Protein AF-A0A418NKE3-F1 (afdb_monomer_lite)

Organism: NCBI:txid2306995

Radius of gyration: 22.13 Å; chains: 1; bounding box: 55×63×78 Å

InterPro domains:
  IPR002060 Squalene/phytoene synthase [PF00494] (80-226)
  IPR008949 Isoprenoid synthase domain superfamily [SSF48576] (80-225)

Foldseek 3Di:
DDDDDDDDDDDDDVVVVVVVPVPDDPDDDDDDDDDDDDDDDDDDDDDDDDDPPPPVVLLVVLLVLQVPDDLVLQDPLLVLLLVLADSLLSLVSSLLRVLLSVLVVLQVPCPDLVVSVVVLVLVLVQLPDQLVPHDPDDSSSVSCNSQQPPLSVLVNLCSVLSNLSRDDPPRDLVSLQSNLQSQLSSQLSSCVSLVNNVCSVVSSLLRSLLSLLQQLQPDPDLVSNQSSLVVNVPDDPPNPQDPSNCLSSLLSSQLSVVCSVVSSHPSDDDDVSSVSSVCCSVPVD

pLDDT: mean 78.9, std 26.22, range [23.92, 98.75]

Secondary structure (DSSP, 8-state):
-------PPP--SHHHHHHHHTTS--------------------------TTTHHHHHHHHHHHHHHHS--TTS-HHHHHHHTT--HHHHHHHHHHHHHHHHHHHHHHT-SSHHHHHHHHHHHHHHHHS-GGGSPSS-HHHHHHHHH-TT-HHHHHHHHHHHHTT-SSSSPPHHHHHHHHHHHHHHHHHHHHHTT-GGGHHHHHHHHHHHHHHHHHTT-S-HHHHHHHHHHHHTS----PPPPGGGHHHHHHHHHHHHHHHTTS--S--SHHHHHHHHHHHHH--

Sequence (285 aa):
MPRKSAGCFPPDRARALQAMWRCRYPSWNVRSCSPCAYQDGIKKLQIGDASRIDVAWSARSVLSAADSMDLGFLPLPQRLALNYAPERIRAQTAALFALDARLGELVAKANEPLLAQLRLAWWRDELSKPQEERARGDPILDTLGETWPGEEHALIRLIDGWEQLVGAAPLPGSALESFADGRAGAFAALARLAGEPSAEEIARDAGRVWALADLAARVSDDQERQTACRLAEGQEHRFPRLPRALRPLAVLRGLAHRALLLGGAPLVTGRRDILAALRLGMIGR

Structure (mmCIF, N/CA/C/O backbone):
data_AF-A0A418NKE3-F1
#
_entry.id   AF-A0A4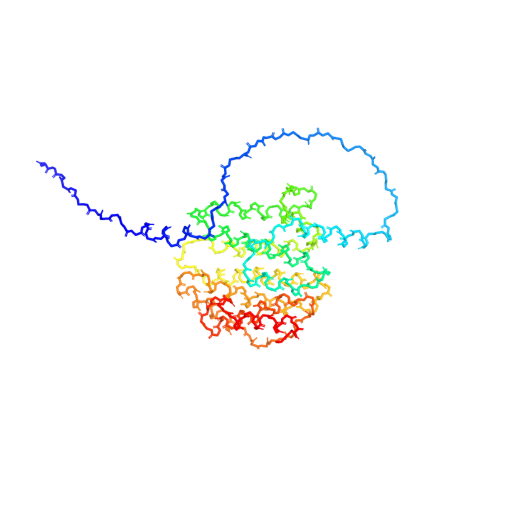18NKE3-F1
#
loop_
_atom_site.group_PDB
_atom_site.id
_atom_site.type_symbol
_atom_site.label_atom_id
_atom_site.label_alt_id
_atom_site.label_comp_id
_atom_site.label_asym_id
_atom_site.label_entity_id
_atom_site.label_seq_id
_atom_site.pdbx_PDB_ins_code
_atom_site.Cartn_x
_atom_site.Cartn_y
_atom_site.Cartn_z
_atom_site.occupancy
_atom_site.B_iso_or_equiv
_atom_site.auth_seq_id
_atom_site.auth_comp_id
_atom_site.auth_asym_id
_atom_site.auth_atom_id
_atom_site.pdbx_PDB_model_num
ATOM 1 N N . MET A 1 1 ? -13.135 41.631 47.595 1.00 45.16 1 MET A N 1
ATOM 2 C CA . MET A 1 1 ? -11.847 40.891 47.549 1.00 45.16 1 MET A CA 1
ATOM 3 C C . MET A 1 1 ? -11.668 40.241 48.914 1.00 45.16 1 MET A C 1
ATOM 5 O O . MET A 1 1 ? -11.833 40.993 49.867 1.00 45.16 1 MET A O 1
ATOM 9 N N . PRO A 1 2 ? -11.413 38.919 49.053 1.00 40.25 2 PRO A N 1
ATOM 10 C CA . PRO A 1 2 ? -10.242 38.259 48.453 1.00 40.25 2 PRO A CA 1
ATOM 11 C C . PRO A 1 2 ? -10.390 36.774 47.992 1.00 40.25 2 PRO A C 1
ATOM 13 O O . PRO A 1 2 ? -11.294 36.058 48.389 1.00 40.25 2 PRO A O 1
ATOM 16 N N . ARG A 1 3 ? -9.391 36.365 47.188 1.00 27.19 3 ARG A N 1
ATOM 17 C CA . ARG A 1 3 ? -8.656 35.074 47.068 1.00 27.19 3 ARG A CA 1
ATOM 18 C C . ARG A 1 3 ? -9.329 33.736 46.672 1.00 27.19 3 ARG A C 1
ATOM 20 O O . ARG A 1 3 ? -10.063 33.111 47.420 1.00 27.19 3 ARG A O 1
ATOM 27 N N . LYS A 1 4 ? -8.831 33.267 45.513 1.00 35.22 4 LYS A N 1
ATOM 28 C CA . LYS A 1 4 ? -8.609 31.903 44.988 1.00 35.22 4 LYS A CA 1
ATOM 29 C C . LYS A 1 4 ? -8.573 30.754 46.014 1.00 35.22 4 LYS A C 1
ATOM 31 O O . LYS A 1 4 ? -7.799 30.810 46.967 1.00 35.22 4 LYS A O 1
ATOM 36 N N . SER A 1 5 ? -9.206 29.638 45.650 1.00 30.20 5 SER A N 1
ATOM 37 C CA . SER A 1 5 ? -8.784 28.282 46.020 1.00 30.20 5 SER A CA 1
ATOM 38 C C . SER A 1 5 ? -8.713 27.402 44.766 1.00 30.20 5 SER A C 1
ATOM 40 O O . SER A 1 5 ? -9.575 27.440 43.891 1.00 30.20 5 SER A O 1
ATOM 42 N N . ALA A 1 6 ? -7.598 26.684 44.656 1.00 31.20 6 ALA A N 1
ATOM 43 C CA . ALA A 1 6 ? -7.261 25.775 43.576 1.00 31.20 6 ALA A CA 1
ATOM 44 C C . ALA A 1 6 ? -7.927 24.410 43.807 1.00 31.20 6 ALA A C 1
ATOM 46 O O . ALA A 1 6 ? -7.814 23.849 44.895 1.00 31.20 6 ALA A O 1
ATOM 47 N N . GLY A 1 7 ? -8.585 23.871 42.780 1.00 27.45 7 GLY A N 1
ATOM 48 C CA . GLY A 1 7 ? -9.036 22.481 42.735 1.00 27.45 7 GLY A CA 1
ATOM 49 C C . GLY A 1 7 ? -8.072 21.650 41.895 1.00 27.45 7 GLY A C 1
ATOM 50 O O . GLY A 1 7 ? -7.966 21.861 40.690 1.00 27.45 7 GLY A O 1
ATOM 51 N N . CYS A 1 8 ? -7.354 20.736 42.548 1.00 24.91 8 CYS A N 1
ATOM 52 C CA . CYS A 1 8 ? -6.526 19.708 41.921 1.00 24.91 8 CYS A CA 1
ATOM 53 C C . CYS A 1 8 ? -7.366 18.832 40.978 1.00 24.91 8 CYS A C 1
ATOM 55 O O . CYS A 1 8 ? -8.319 18.195 41.418 1.00 24.91 8 CYS A O 1
ATOM 57 N N . PHE A 1 9 ? -6.967 18.749 39.709 1.00 27.08 9 PHE A N 1
ATOM 58 C CA . PHE A 1 9 ? -7.376 17.682 38.794 1.00 27.08 9 PHE A CA 1
ATOM 59 C C . PHE A 1 9 ? -6.297 16.583 38.818 1.00 27.08 9 PHE A C 1
ATOM 61 O O . PHE A 1 9 ? -5.111 16.917 38.753 1.00 27.08 9 PHE A O 1
ATOM 68 N N . PRO A 1 10 ? -6.653 15.291 38.926 1.00 31.28 10 PRO A N 1
ATOM 69 C CA . PRO A 1 10 ? -5.670 14.214 38.964 1.00 31.28 10 PRO A CA 1
ATOM 70 C C . PRO A 1 10 ? -5.032 14.004 37.575 1.00 31.28 10 PRO A C 1
ATOM 72 O O . PRO A 1 10 ? -5.749 14.017 36.569 1.00 31.28 10 PRO A O 1
ATOM 75 N N . PRO A 1 11 ? -3.709 13.778 37.479 1.00 38.50 11 PRO A N 1
ATOM 76 C CA . PRO A 1 11 ? -3.033 13.559 36.210 1.00 38.50 11 PRO A CA 1
ATOM 77 C C . PRO A 1 11 ? -2.891 12.056 35.950 1.00 38.50 11 PRO A C 1
ATOM 79 O O . PRO A 1 11 ? -1.897 11.488 36.370 1.00 38.50 11 PRO A O 1
ATOM 82 N N . ASP A 1 12 ? -3.833 11.383 35.276 1.00 46.19 12 ASP A N 1
ATOM 83 C CA . ASP A 1 12 ? -3.579 9.979 34.882 1.00 46.19 12 ASP A CA 1
ATOM 84 C C . ASP A 1 12 ? -4.492 9.419 33.775 1.00 46.19 12 ASP A C 1
ATOM 86 O O . ASP A 1 12 ? -5.358 8.575 33.994 1.00 46.19 12 ASP A O 1
ATOM 90 N N . ARG A 1 13 ? -4.252 9.844 32.526 1.00 35.00 13 ARG A N 1
ATOM 91 C CA . ARG A 1 13 ? -4.629 9.048 31.331 1.00 35.00 13 ARG A CA 1
ATOM 92 C C . ARG A 1 13 ? -3.542 8.991 30.253 1.00 35.00 13 ARG A C 1
ATOM 94 O O . ARG A 1 13 ? -3.433 7.988 29.557 1.00 35.00 13 ARG A O 1
ATOM 101 N N . ALA A 1 14 ? -2.662 9.992 30.175 1.00 29.30 14 ALA A N 1
ATOM 102 C CA . ALA A 1 14 ? -1.553 10.007 29.213 1.00 29.30 14 ALA A CA 1
ATOM 103 C C . ALA A 1 14 ? -0.434 8.988 29.530 1.00 29.30 14 ALA A C 1
ATOM 105 O O . ALA A 1 14 ? 0.243 8.510 28.622 1.00 29.30 14 ALA A O 1
ATOM 106 N N . ARG A 1 15 ? -0.253 8.603 30.804 1.00 32.78 15 ARG A N 1
ATOM 107 C CA . ARG A 1 15 ? 0.757 7.605 31.208 1.00 32.78 15 ARG A CA 1
ATOM 108 C C . ARG A 1 15 ? 0.337 6.159 30.936 1.00 32.78 15 ARG A C 1
ATOM 110 O O . ARG A 1 15 ? 1.198 5.341 30.621 1.00 32.78 15 ARG A O 1
ATOM 117 N N . ALA A 1 16 ? -0.962 5.856 30.962 1.00 28.38 16 ALA A N 1
ATOM 118 C CA . ALA A 1 16 ? -1.471 4.520 30.643 1.00 28.38 16 ALA A CA 1
ATOM 119 C C . ALA A 1 16 ? -1.253 4.152 29.160 1.00 28.38 16 ALA A C 1
ATOM 121 O O . ALA A 1 16 ? -0.918 3.012 28.847 1.00 28.38 16 ALA A O 1
ATOM 122 N N . LEU A 1 17 ? -1.333 5.135 28.254 1.00 30.92 17 LEU A N 1
ATOM 123 C CA . LEU A 1 17 ? -1.077 4.945 26.819 1.00 30.92 17 LEU A CA 1
ATOM 124 C C . LEU A 1 17 ? 0.419 4.786 26.489 1.00 30.92 17 LEU A C 1
ATOM 126 O O . LEU A 1 17 ? 0.773 4.066 25.558 1.00 30.92 17 LEU A O 1
ATOM 130 N N . GLN A 1 18 ? 1.315 5.379 27.286 1.00 33.78 18 GLN A N 1
ATOM 131 C CA . GLN A 1 18 ? 2.767 5.219 27.115 1.00 33.78 18 GLN A CA 1
ATOM 132 C C . GLN A 1 18 ? 3.305 3.869 27.619 1.00 33.78 18 GLN A C 1
ATOM 134 O O . GLN A 1 18 ? 4.353 3.424 27.147 1.00 33.78 18 GLN A O 1
ATOM 139 N N . ALA A 1 19 ? 2.614 3.207 28.553 1.00 27.38 19 ALA A N 1
ATOM 140 C CA . ALA A 1 19 ? 3.083 1.957 29.154 1.00 27.38 19 ALA A CA 1
ATOM 141 C C . ALA A 1 19 ? 2.853 0.717 28.264 1.00 27.38 19 ALA A C 1
ATOM 143 O O . ALA A 1 19 ? 3.671 -0.198 28.295 1.00 27.38 19 ALA A O 1
ATOM 144 N N . MET A 1 20 ? 1.812 0.692 27.419 1.00 27.81 20 MET A N 1
ATOM 145 C CA . MET A 1 20 ? 1.539 -0.459 26.533 1.00 27.81 20 MET A CA 1
ATOM 146 C C . MET A 1 20 ? 2.413 -0.512 25.270 1.00 27.81 20 MET A C 1
ATOM 148 O O . MET A 1 20 ? 2.603 -1.588 24.708 1.00 27.81 20 MET A O 1
ATOM 152 N N . TRP A 1 21 ? 2.991 0.612 24.835 1.00 37.12 21 TRP A N 1
ATOM 153 C CA . TRP A 1 21 ? 3.708 0.694 23.552 1.00 37.12 21 TRP A CA 1
ATOM 154 C C . TRP A 1 21 ? 5.243 0.744 23.673 1.00 37.12 21 TRP A C 1
ATOM 156 O O . TRP A 1 21 ? 5.943 0.603 22.672 1.00 37.12 21 TRP A O 1
ATOM 166 N N . ARG A 1 22 ? 5.799 0.859 24.891 1.00 31.70 22 ARG A N 1
ATOM 167 C CA . ARG A 1 22 ? 7.258 0.888 25.146 1.00 31.70 22 ARG A CA 1
ATOM 168 C C . ARG A 1 22 ? 7.965 -0.474 25.090 1.00 31.70 22 ARG A C 1
ATOM 170 O O . ARG A 1 22 ? 9.189 -0.507 25.141 1.00 31.70 22 ARG A O 1
ATOM 177 N N . CYS A 1 23 ? 7.241 -1.584 24.945 1.00 27.72 23 CYS A N 1
ATOM 178 C CA . CYS A 1 23 ? 7.842 -2.923 24.979 1.00 27.72 23 CYS A CA 1
ATOM 179 C C . CYS A 1 23 ? 8.222 -3.523 23.616 1.00 27.72 23 CYS A C 1
ATOM 181 O O . CYS A 1 23 ? 8.637 -4.680 23.611 1.00 27.72 23 CYS A O 1
ATOM 183 N N . ARG A 1 24 ? 8.109 -2.812 22.474 1.00 35.31 24 ARG A N 1
ATOM 184 C CA . ARG A 1 24 ? 8.319 -3.476 21.170 1.00 35.31 24 ARG A CA 1
ATOM 185 C C . ARG A 1 24 ? 9.570 -3.160 20.352 1.00 35.31 24 ARG A C 1
ATOM 187 O O . ARG A 1 24 ? 9.944 -4.067 19.628 1.00 35.31 24 ARG A O 1
ATOM 194 N N . TYR A 1 25 ? 10.266 -2.024 20.473 1.00 31.23 25 TYR A N 1
ATOM 195 C CA . TYR A 1 25 ? 11.511 -1.794 19.702 1.00 31.23 25 TYR A CA 1
ATOM 196 C C . TYR A 1 25 ? 12.429 -0.729 20.345 1.00 31.23 25 TYR A C 1
ATOM 198 O O . TYR A 1 25 ? 12.141 0.462 20.223 1.00 31.23 25 TYR A O 1
ATOM 206 N N . PRO A 1 26 ? 13.529 -1.112 21.028 1.00 30.03 26 PRO A N 1
ATOM 207 C CA . PRO A 1 26 ? 14.487 -0.188 21.623 1.00 30.03 26 PRO A CA 1
ATOM 208 C C . PRO A 1 26 ? 15.791 -0.157 20.814 1.00 30.03 26 PRO A C 1
ATOM 210 O O . PRO A 1 26 ? 16.783 -0.765 21.196 1.00 30.03 26 PRO A O 1
ATOM 213 N N . SER A 1 27 ? 15.815 0.562 19.702 1.00 29.53 27 SER A N 1
ATOM 214 C CA . SER A 1 27 ? 17.062 1.078 19.128 1.00 29.53 27 SER A CA 1
ATOM 215 C C . SER A 1 27 ? 16.703 2.061 18.031 1.00 29.53 27 SER A C 1
ATOM 217 O O . SER A 1 27 ? 15.935 1.718 17.154 1.00 29.53 27 SER A O 1
ATOM 219 N N . TRP A 1 28 ? 17.163 3.300 18.166 1.00 27.33 28 TRP A N 1
ATOM 220 C CA . TRP A 1 28 ? 17.617 4.225 17.119 1.00 27.33 28 TRP A CA 1
ATOM 221 C C . TRP A 1 28 ? 17.774 5.576 17.817 1.00 27.33 28 TRP A C 1
ATOM 223 O O . TRP A 1 28 ? 16.857 6.384 17.947 1.00 27.33 28 TRP A O 1
ATOM 233 N N . ASN A 1 29 ? 18.960 5.727 18.404 1.00 25.55 29 ASN A N 1
ATOM 234 C CA . ASN A 1 29 ? 19.411 6.925 19.087 1.00 25.55 29 ASN A CA 1
ATOM 235 C C . ASN A 1 29 ? 19.836 7.934 18.013 1.00 25.55 29 ASN A C 1
ATOM 237 O O . ASN A 1 29 ? 20.780 7.691 17.264 1.00 25.55 29 ASN A O 1
ATOM 241 N N . VAL A 1 30 ? 19.108 9.043 17.910 1.00 30.98 30 VAL A N 1
ATOM 242 C CA . VAL A 1 30 ? 19.396 10.135 16.976 1.00 30.98 30 VAL A CA 1
ATOM 243 C C . VAL A 1 30 ? 20.596 10.912 17.509 1.00 30.98 30 VAL A C 1
ATOM 245 O O . VAL A 1 30 ? 20.422 11.753 18.384 1.00 30.98 30 VAL A O 1
ATOM 248 N N . ARG A 1 31 ? 21.806 10.625 17.012 1.00 28.14 31 ARG A N 1
ATOM 249 C CA . ARG A 1 31 ? 23.003 11.481 17.141 1.00 28.14 31 ARG A CA 1
ATOM 250 C C . ARG A 1 31 ? 24.091 11.051 16.146 1.00 28.14 31 ARG A C 1
ATOM 252 O O . ARG A 1 31 ? 24.989 10.307 16.514 1.00 28.14 31 ARG A O 1
ATOM 259 N N . SER A 1 32 ? 24.017 11.564 14.917 1.00 27.33 32 SER A N 1
ATOM 260 C CA . SER A 1 32 ? 25.187 11.916 14.085 1.00 27.33 32 SER A CA 1
ATOM 261 C C . SER A 1 32 ? 24.746 12.470 12.722 1.00 27.33 32 SER A C 1
ATOM 263 O O . SER A 1 32 ? 24.856 11.814 11.693 1.00 27.33 32 SER A O 1
ATOM 265 N N . CYS A 1 33 ? 24.268 13.716 12.708 1.00 23.92 33 CYS A N 1
ATOM 266 C CA . CYS A 1 33 ? 24.453 14.559 11.528 1.00 23.92 33 CYS A CA 1
ATOM 267 C C . CYS A 1 33 ? 25.898 15.067 11.545 1.00 23.92 33 CYS A C 1
ATOM 269 O O . CYS A 1 33 ? 26.290 15.704 12.522 1.00 23.92 33 CYS A O 1
ATOM 271 N N . SER A 1 34 ? 26.641 14.840 10.462 1.00 26.72 34 SER A N 1
ATOM 272 C CA . SER A 1 34 ? 27.804 15.653 10.095 1.00 26.72 34 SER A CA 1
ATOM 273 C C . SER A 1 34 ? 27.768 15.968 8.592 1.00 26.72 34 SER A C 1
ATOM 275 O O . SER A 1 34 ? 27.232 15.164 7.828 1.00 26.72 34 SER A O 1
ATOM 277 N N . PRO A 1 35 ? 28.284 17.135 8.162 1.00 29.00 35 PRO A N 1
ATOM 278 C CA . PRO A 1 35 ? 27.945 17.761 6.886 1.00 29.00 35 PRO A CA 1
ATOM 279 C C . PRO A 1 35 ? 28.983 17.510 5.779 1.00 29.00 35 PRO A C 1
ATOM 281 O O . PRO A 1 35 ? 30.178 17.478 6.041 1.00 29.00 35 PRO A O 1
ATOM 284 N N . CYS A 1 36 ? 28.476 17.435 4.545 1.00 28.39 36 CYS A N 1
ATOM 285 C CA . CYS A 1 36 ? 29.024 17.988 3.297 1.00 28.39 36 CYS A CA 1
ATOM 286 C C . CYS A 1 36 ? 30.539 17.854 3.015 1.00 28.39 36 CYS A C 1
ATOM 288 O O . CYS A 1 36 ? 31.331 18.643 3.523 1.00 28.39 36 CYS A O 1
ATOM 290 N N . ALA A 1 37 ? 30.906 16.956 2.089 1.00 25.64 37 ALA A N 1
ATOM 291 C CA . ALA A 1 37 ? 32.040 17.126 1.167 1.00 25.64 37 ALA A CA 1
ATOM 292 C C . ALA A 1 37 ? 32.049 16.012 0.100 1.00 25.64 37 ALA A C 1
ATOM 294 O O . ALA A 1 37 ? 32.590 14.940 0.354 1.00 25.64 37 ALA A O 1
ATOM 295 N N . TYR A 1 38 ? 31.481 16.251 -1.089 1.00 29.30 38 TYR A N 1
ATOM 296 C CA . TYR A 1 38 ? 31.922 15.557 -2.311 1.00 29.30 38 TYR A CA 1
ATOM 297 C C . TYR A 1 38 ? 31.455 16.297 -3.576 1.00 29.30 38 TYR A C 1
ATOM 299 O O . TYR A 1 38 ? 30.443 15.968 -4.188 1.00 29.30 38 TYR A O 1
ATOM 307 N N . GLN A 1 39 ? 32.197 17.334 -3.956 1.00 28.92 39 GLN A N 1
ATOM 308 C CA . GLN A 1 39 ? 32.316 17.744 -5.351 1.00 28.92 39 GLN A CA 1
ATOM 309 C C . GLN A 1 39 ? 33.715 17.329 -5.790 1.00 28.92 39 GLN A C 1
ATOM 311 O O . GLN A 1 39 ? 34.676 17.840 -5.231 1.00 28.92 39 GLN A O 1
ATOM 316 N N . ASP A 1 40 ? 33.817 16.390 -6.732 1.00 27.02 40 ASP A N 1
ATOM 317 C CA . ASP A 1 40 ? 34.760 16.499 -7.848 1.00 27.02 40 ASP A CA 1
ATOM 318 C C . ASP A 1 40 ? 34.616 15.334 -8.840 1.00 27.02 40 ASP A C 1
ATOM 320 O O . ASP A 1 40 ? 34.726 14.163 -8.491 1.00 27.02 40 ASP A O 1
ATOM 324 N N . GLY A 1 41 ? 34.445 15.700 -10.113 1.00 26.59 41 GLY A N 1
ATOM 325 C CA . GLY A 1 41 ? 35.017 14.959 -11.236 1.00 26.59 41 GLY A CA 1
ATOM 326 C C . GLY A 1 41 ? 34.173 13.873 -11.904 1.00 26.59 41 GLY A C 1
ATOM 327 O O . GLY A 1 41 ? 34.416 12.695 -11.685 1.00 26.59 41 GLY A O 1
ATOM 328 N N . ILE A 1 42 ? 33.347 14.242 -12.892 1.00 29.36 42 ILE A N 1
ATOM 329 C CA . ILE A 1 42 ? 33.121 13.374 -14.064 1.00 29.36 42 ILE A CA 1
ATOM 330 C C . ILE A 1 42 ? 33.238 14.211 -15.345 1.00 29.36 42 ILE A C 1
ATOM 332 O O . ILE A 1 42 ? 32.324 14.926 -15.748 1.00 29.36 42 ILE A O 1
ATOM 336 N N . LYS A 1 43 ? 34.401 14.110 -16.001 1.00 28.84 43 LYS A N 1
ATOM 337 C CA . LYS A 1 43 ? 34.600 14.469 -17.410 1.00 28.84 43 LYS A CA 1
ATOM 338 C C . LYS A 1 43 ? 34.597 13.186 -18.243 1.00 28.84 43 LYS A C 1
ATOM 340 O O . LYS A 1 43 ? 35.407 12.306 -17.989 1.00 28.84 43 LYS A O 1
ATOM 345 N N . LYS A 1 44 ? 33.765 13.201 -19.290 1.00 30.78 44 LYS A N 1
ATOM 346 C CA . LYS A 1 44 ? 33.862 12.466 -20.567 1.00 30.78 44 LYS A CA 1
ATOM 347 C C . LYS A 1 44 ? 34.019 10.940 -20.505 1.00 30.78 44 LYS A C 1
ATOM 349 O O . LYS A 1 44 ? 35.127 10.452 -20.335 1.00 30.7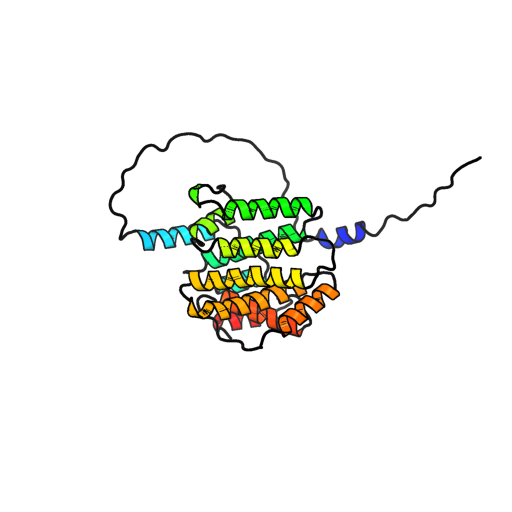8 44 LYS A O 1
ATOM 354 N N . LEU A 1 45 ? 32.985 10.216 -20.937 1.00 28.41 45 LEU A N 1
ATOM 355 C CA . LEU A 1 45 ? 33.189 9.060 -21.815 1.00 28.41 45 LEU A CA 1
ATOM 356 C C . LEU A 1 45 ? 32.087 8.993 -22.880 1.00 28.41 45 LEU A C 1
ATOM 358 O O . LEU A 1 45 ? 30.913 9.220 -22.603 1.00 28.41 45 LEU A O 1
ATOM 362 N N . GLN A 1 46 ? 32.534 8.791 -24.118 1.00 28.97 46 GLN A N 1
ATOM 363 C CA . GLN A 1 46 ? 31.758 8.834 -25.352 1.00 28.97 46 GLN A CA 1
ATOM 364 C C . GLN A 1 46 ? 30.895 7.582 -25.540 1.00 28.97 46 GLN A C 1
ATOM 366 O O . GLN A 1 46 ? 31.253 6.483 -25.129 1.00 28.97 46 GLN A O 1
ATOM 371 N N . ILE A 1 47 ? 29.773 7.808 -26.219 1.00 34.28 47 ILE A N 1
ATOM 372 C CA . ILE A 1 47 ? 28.722 6.867 -26.607 1.00 34.28 47 ILE A CA 1
ATOM 373 C C . ILE A 1 47 ? 29.247 5.877 -27.657 1.00 34.28 47 ILE A C 1
ATOM 375 O O . ILE A 1 47 ? 29.786 6.294 -28.683 1.00 34.28 47 ILE A O 1
ATOM 379 N N . GLY A 1 48 ? 29.031 4.582 -27.418 1.00 26.66 48 GLY A N 1
ATOM 380 C CA . GLY A 1 48 ? 29.269 3.501 -28.374 1.00 26.66 48 GLY A CA 1
ATOM 381 C C . GLY A 1 48 ? 28.397 2.277 -28.071 1.00 26.66 48 GLY A C 1
ATOM 382 O O . GLY A 1 48 ? 28.692 1.532 -27.148 1.00 26.66 48 GLY A O 1
ATOM 383 N N . ASP A 1 49 ? 27.339 2.119 -28.872 1.00 32.38 49 ASP A N 1
ATOM 384 C CA . ASP A 1 49 ? 26.577 0.895 -29.192 1.00 32.38 49 ASP A CA 1
ATOM 385 C C . ASP A 1 49 ? 25.917 0.088 -28.037 1.00 32.38 49 ASP A C 1
ATOM 387 O O . ASP A 1 49 ? 26.436 -0.918 -27.555 1.00 32.38 49 ASP A O 1
ATOM 391 N N . ALA A 1 50 ? 24.718 0.521 -27.613 1.00 31.17 50 ALA A N 1
ATOM 392 C CA . ALA A 1 50 ? 23.995 0.037 -26.421 1.00 31.17 50 ALA A CA 1
ATOM 393 C C . ALA A 1 50 ? 22.896 -1.027 -26.668 1.00 31.17 50 ALA A C 1
ATOM 395 O O . ALA A 1 50 ? 22.269 -1.506 -25.732 1.00 31.17 50 ALA A O 1
ATOM 396 N N . SER A 1 51 ? 22.626 -1.459 -27.902 1.00 34.34 51 SER A N 1
ATOM 397 C CA . SER A 1 51 ? 21.337 -2.128 -28.187 1.00 34.34 51 SER A CA 1
ATOM 398 C C . SER A 1 51 ? 21.213 -3.614 -27.795 1.00 34.34 51 SER A C 1
ATOM 400 O O . SER A 1 51 ? 20.139 -4.196 -27.954 1.00 34.34 51 SER A O 1
ATOM 402 N N . ARG A 1 52 ? 22.268 -4.267 -27.279 1.00 29.73 52 ARG A N 1
ATOM 403 C CA . ARG A 1 52 ? 22.245 -5.725 -27.010 1.00 29.73 52 ARG A CA 1
ATOM 404 C C . ARG A 1 52 ? 22.758 -6.170 -25.635 1.00 29.73 52 ARG A C 1
ATOM 406 O O . ARG A 1 52 ? 22.703 -7.362 -25.339 1.00 29.73 52 ARG A O 1
ATOM 413 N N . ILE A 1 53 ? 23.208 -5.233 -24.793 1.00 29.61 53 ILE A N 1
ATOM 414 C CA . ILE A 1 53 ? 23.735 -5.487 -23.433 1.00 29.61 53 ILE A CA 1
ATOM 415 C C . ILE A 1 53 ? 22.731 -5.050 -22.335 1.00 29.61 53 ILE A C 1
ATOM 417 O O . ILE A 1 53 ? 22.811 -5.524 -21.201 1.00 29.61 53 ILE A O 1
ATOM 421 N N . ASP A 1 54 ? 21.713 -4.251 -22.678 1.00 33.09 54 ASP A N 1
ATOM 422 C CA . ASP A 1 54 ? 20.835 -3.564 -21.714 1.00 33.09 54 ASP A CA 1
ATOM 423 C C . ASP A 1 54 ? 19.914 -4.464 -20.871 1.00 33.09 54 ASP A C 1
ATOM 425 O O . ASP A 1 54 ? 19.727 -4.219 -19.678 1.00 33.09 54 ASP A O 1
ATOM 429 N N . VAL A 1 55 ? 19.351 -5.544 -21.425 1.00 34.91 55 VAL A N 1
ATOM 430 C CA . VAL A 1 55 ? 18.288 -6.293 -20.716 1.00 34.91 55 VAL A CA 1
ATOM 431 C C . VAL A 1 55 ? 18.835 -7.118 -19.541 1.00 34.91 55 VAL A C 1
ATOM 433 O O . VAL A 1 55 ? 18.185 -7.260 -18.505 1.00 34.91 55 VAL A O 1
ATOM 436 N N . ALA A 1 56 ? 20.052 -7.652 -19.676 1.00 29.45 56 ALA A N 1
ATOM 437 C CA . ALA A 1 56 ? 20.688 -8.466 -18.639 1.00 29.45 56 ALA A CA 1
ATOM 438 C C . ALA A 1 56 ? 21.389 -7.617 -17.560 1.00 29.45 56 ALA A C 1
ATOM 440 O O . ALA A 1 56 ? 21.500 -8.063 -16.415 1.00 29.45 56 ALA A O 1
ATOM 441 N N . TRP A 1 57 ? 21.842 -6.403 -17.906 1.00 26.83 57 TRP A N 1
ATOM 442 C CA . TRP A 1 57 ? 22.423 -5.457 -16.948 1.00 26.83 57 TRP A CA 1
ATOM 443 C C . TRP A 1 57 ? 21.332 -4.812 -16.077 1.00 26.83 57 TRP A C 1
ATOM 445 O O . TRP A 1 57 ? 21.479 -4.792 -14.856 1.00 26.83 57 TRP A O 1
ATOM 455 N N . SER A 1 58 ? 20.187 -4.446 -16.677 1.00 46.69 58 SER A N 1
ATOM 456 C CA . SER A 1 58 ? 18.997 -3.923 -15.980 1.00 46.69 58 SER A CA 1
ATOM 457 C C . SER A 1 58 ? 18.437 -4.892 -14.930 1.00 46.69 58 SER A C 1
ATOM 459 O O . SER A 1 58 ? 18.174 -4.502 -13.796 1.00 46.69 58 SER A O 1
ATOM 461 N N . ALA A 1 59 ? 18.302 -6.184 -15.248 1.00 44.06 59 ALA A N 1
ATOM 462 C CA . ALA A 1 59 ? 17.766 -7.150 -14.285 1.00 44.06 59 ALA A CA 1
ATOM 463 C C . ALA A 1 59 ? 18.691 -7.350 -13.067 1.00 44.06 59 ALA A C 1
ATOM 465 O O . ALA A 1 59 ? 18.216 -7.497 -11.942 1.00 44.06 59 ALA A O 1
ATOM 466 N N . ARG A 1 60 ? 20.018 -7.329 -13.273 1.00 41.50 60 ARG A N 1
ATOM 467 C CA . ARG A 1 60 ? 21.004 -7.498 -12.194 1.00 41.50 60 ARG A CA 1
ATOM 468 C C . ARG A 1 60 ? 21.130 -6.241 -11.325 1.00 41.50 60 ARG A C 1
ATOM 470 O O . ARG A 1 60 ? 21.284 -6.385 -10.115 1.00 41.50 60 ARG A O 1
ATOM 477 N N . SER A 1 61 ? 21.024 -5.041 -11.904 1.00 52.28 61 SER A N 1
ATOM 478 C CA . SER A 1 61 ? 21.001 -3.786 -11.139 1.00 52.28 61 SER A CA 1
ATOM 479 C C . SER A 1 61 ? 19.725 -3.659 -10.303 1.00 52.28 61 SER A C 1
ATOM 481 O O . SER A 1 61 ? 19.810 -3.373 -9.116 1.00 52.28 61 SER A O 1
ATOM 483 N N . VAL A 1 62 ? 18.564 -4.009 -10.866 1.00 52.84 62 VAL A N 1
ATOM 484 C CA . VAL A 1 62 ? 17.264 -3.972 -10.172 1.00 52.84 62 VAL A CA 1
ATOM 485 C C . VAL A 1 62 ? 17.196 -4.958 -8.996 1.00 52.84 62 VAL A C 1
ATOM 487 O O . VAL A 1 62 ? 16.656 -4.633 -7.937 1.00 52.84 62 VAL A O 1
ATOM 490 N N . LEU A 1 63 ? 17.765 -6.160 -9.144 1.00 51.31 63 LEU A N 1
ATOM 491 C CA . LEU A 1 63 ? 17.882 -7.116 -8.036 1.00 51.31 63 LEU A CA 1
ATOM 492 C C . LEU A 1 63 ? 18.860 -6.618 -6.958 1.00 51.31 63 LEU A C 1
ATOM 494 O O . LEU A 1 63 ? 18.568 -6.753 -5.773 1.00 51.31 63 LEU A O 1
ATOM 498 N N . SER A 1 64 ? 19.959 -5.966 -7.354 1.00 52.03 64 SER A N 1
ATOM 499 C CA . SER A 1 64 ? 20.904 -5.328 -6.425 1.00 52.03 64 SER A CA 1
ATOM 500 C C . SER A 1 64 ? 20.292 -4.141 -5.667 1.00 52.03 64 SER A C 1
ATOM 502 O O . SER A 1 64 ? 20.626 -3.933 -4.503 1.00 52.03 64 SER A O 1
ATOM 504 N N . ALA A 1 65 ? 19.402 -3.368 -6.296 1.00 54.41 65 ALA A N 1
ATOM 505 C CA . ALA A 1 65 ? 18.684 -2.268 -5.655 1.00 54.41 65 ALA A CA 1
ATOM 506 C C . ALA A 1 65 ? 17.669 -2.787 -4.626 1.00 54.41 65 ALA A C 1
ATOM 508 O O . ALA A 1 65 ? 17.625 -2.302 -3.496 1.00 54.41 65 ALA A O 1
ATOM 509 N N . ALA A 1 66 ? 16.928 -3.850 -4.953 1.00 56.41 66 ALA A N 1
ATOM 510 C CA . ALA A 1 66 ? 16.044 -4.504 -3.990 1.00 56.41 66 ALA A CA 1
ATOM 511 C C . ALA A 1 66 ? 16.793 -5.069 -2.766 1.00 56.41 66 ALA A C 1
ATOM 513 O O . ALA A 1 66 ? 16.267 -4.986 -1.657 1.00 56.41 66 ALA A O 1
ATOM 514 N N . ASP A 1 67 ? 18.012 -5.588 -2.950 1.00 60.59 67 ASP A N 1
ATOM 515 C CA . ASP A 1 67 ? 18.872 -6.075 -1.858 1.00 60.59 67 ASP A CA 1
ATOM 516 C C . ASP A 1 67 ? 19.417 -4.946 -0.962 1.00 60.59 67 ASP A C 1
ATOM 518 O O . ASP A 1 67 ? 19.789 -5.190 0.186 1.00 60.59 67 ASP A O 1
ATOM 522 N N . SER A 1 68 ? 19.439 -3.702 -1.452 1.00 68.56 68 SER A N 1
ATOM 523 C CA . SER A 1 68 ? 19.877 -2.526 -0.684 1.00 68.56 68 SER A CA 1
ATOM 524 C C . SER A 1 68 ? 18.798 -1.943 0.240 1.00 68.56 68 SER A C 1
ATOM 526 O O . SER A 1 68 ? 19.118 -1.221 1.187 1.00 68.56 68 SER A O 1
ATOM 528 N N . MET A 1 69 ? 17.520 -2.265 0.005 1.00 84.75 69 MET A N 1
ATOM 529 C CA . MET A 1 69 ? 16.425 -1.871 0.890 1.00 84.75 69 MET A CA 1
ATOM 530 C C . MET A 1 69 ? 16.343 -2.814 2.097 1.00 84.75 69 MET A C 1
ATOM 532 O O . MET A 1 69 ? 16.114 -4.013 1.950 1.00 84.75 69 MET A O 1
ATOM 536 N N . ASP A 1 70 ? 16.423 -2.273 3.315 1.00 85.88 70 ASP A N 1
ATOM 537 C CA . ASP A 1 70 ? 16.039 -3.034 4.509 1.00 85.88 70 ASP A CA 1
ATOM 538 C C . ASP A 1 70 ? 14.519 -3.245 4.511 1.00 85.88 70 ASP A C 1
ATOM 540 O O . ASP A 1 70 ? 13.761 -2.323 4.780 1.00 85.88 70 ASP A O 1
ATOM 544 N N . LEU A 1 71 ? 14.054 -4.461 4.221 1.00 90.31 71 LEU A N 1
ATOM 545 C CA . LEU A 1 71 ? 12.626 -4.810 4.215 1.00 90.31 71 LEU A CA 1
ATOM 546 C C . LEU A 1 71 ? 12.136 -5.376 5.561 1.00 90.31 71 LEU A C 1
ATOM 548 O O . LEU A 1 71 ? 10.999 -5.852 5.666 1.00 90.31 71 LEU A O 1
ATOM 552 N N . GLY A 1 72 ? 12.968 -5.335 6.608 1.00 90.44 72 GLY A N 1
ATOM 553 C CA . GLY A 1 72 ? 12.632 -5.822 7.947 1.00 90.44 72 GLY A CA 1
ATOM 554 C C . GLY A 1 72 ? 11.483 -5.055 8.607 1.00 90.44 72 GLY A C 1
ATOM 555 O O . GLY A 1 72 ? 10.722 -5.639 9.384 1.00 90.44 72 GLY A O 1
ATOM 556 N N . PHE A 1 73 ? 11.304 -3.778 8.248 1.00 92.38 73 PHE A N 1
ATOM 557 C CA . PHE A 1 73 ? 10.231 -2.924 8.768 1.00 92.38 73 PHE A CA 1
ATOM 558 C C . PHE A 1 73 ? 8.849 -3.229 8.171 1.00 92.38 73 PHE A C 1
ATOM 560 O O . PHE A 1 73 ? 7.837 -2.770 8.703 1.00 92.38 73 PHE A O 1
ATOM 567 N N . LEU A 1 74 ? 8.775 -4.020 7.093 1.00 95.88 74 LEU A N 1
ATOM 568 C CA . LEU A 1 74 ? 7.500 -4.338 6.460 1.00 95.88 74 LEU A CA 1
ATOM 569 C C . LEU A 1 74 ? 6.562 -5.083 7.433 1.00 95.88 74 LEU A C 1
ATOM 571 O O . LEU A 1 74 ? 6.975 -6.055 8.093 1.00 95.88 74 LEU A O 1
ATOM 575 N N . PRO A 1 75 ? 5.270 -4.708 7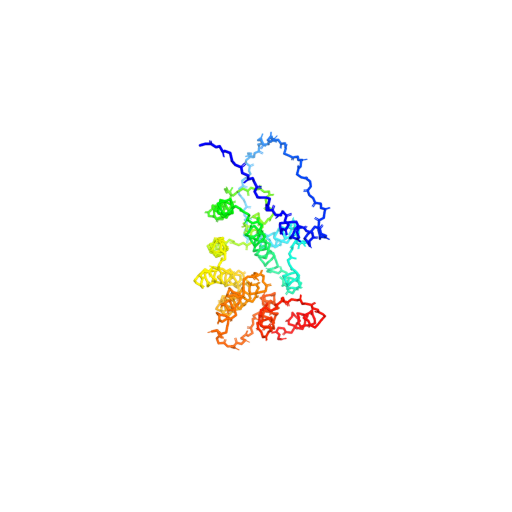.478 1.00 94.25 75 PRO A N 1
ATOM 576 C CA . PRO A 1 75 ? 4.262 -5.464 8.205 1.00 94.25 75 PRO A CA 1
ATOM 577 C C . PRO A 1 75 ? 4.196 -6.925 7.749 1.00 94.25 75 PRO A C 1
ATOM 579 O O . PRO A 1 75 ? 4.430 -7.267 6.586 1.00 94.25 75 PRO A O 1
ATOM 582 N N . LEU A 1 76 ? 3.845 -7.815 8.682 1.00 94.38 76 LEU A N 1
ATOM 583 C CA . LEU A 1 76 ? 3.850 -9.261 8.447 1.00 94.38 76 LEU A CA 1
ATOM 584 C C . LEU A 1 76 ? 3.059 -9.701 7.193 1.00 94.38 76 LEU A C 1
ATOM 586 O O . LEU A 1 76 ? 3.605 -10.517 6.449 1.00 94.38 76 LEU A O 1
ATOM 590 N N . PRO A 1 77 ? 1.843 -9.184 6.900 1.00 95.75 77 PRO A N 1
ATOM 591 C CA . PRO A 1 77 ? 1.118 -9.557 5.683 1.00 95.75 77 PRO A CA 1
ATOM 592 C C . PRO A 1 77 ? 1.914 -9.273 4.399 1.00 95.75 77 PRO A C 1
ATOM 594 O O . PRO A 1 77 ? 1.982 -10.133 3.523 1.00 95.75 77 PRO A O 1
ATOM 597 N N . GLN A 1 78 ? 2.572 -8.112 4.312 1.00 97.00 78 GLN A N 1
ATOM 598 C CA . GLN A 1 78 ? 3.386 -7.717 3.156 1.00 97.00 78 GLN A CA 1
ATOM 599 C C . GLN A 1 78 ? 4.645 -8.578 3.028 1.00 97.00 78 GLN A C 1
ATOM 601 O O . GLN A 1 78 ? 4.958 -9.023 1.927 1.00 97.00 78 GLN A O 1
ATOM 606 N N . ARG A 1 79 ? 5.322 -8.910 4.138 1.00 95.50 79 ARG A N 1
ATOM 607 C CA . ARG A 1 79 ? 6.476 -9.830 4.103 1.00 95.50 79 ARG A CA 1
ATOM 608 C C . ARG A 1 79 ? 6.096 -11.221 3.603 1.00 95.50 79 ARG A C 1
ATOM 610 O O . ARG A 1 79 ? 6.795 -11.788 2.770 1.00 95.50 79 ARG A O 1
ATOM 617 N N . LEU A 1 80 ? 4.980 -11.766 4.097 1.00 94.38 80 LEU A N 1
ATOM 618 C CA . LEU A 1 80 ? 4.470 -13.063 3.645 1.00 94.38 80 LEU A CA 1
ATOM 619 C C . LEU A 1 80 ? 4.120 -13.028 2.156 1.00 94.38 80 LEU A C 1
ATOM 621 O O . LEU A 1 80 ? 4.497 -13.937 1.422 1.00 94.38 80 LEU A O 1
ATOM 625 N N . ALA A 1 81 ? 3.439 -11.975 1.708 1.00 96.06 81 ALA A N 1
ATOM 626 C CA . ALA A 1 81 ? 3.081 -11.789 0.309 1.00 96.06 81 ALA A CA 1
ATOM 627 C C . ALA A 1 81 ? 4.314 -11.668 -0.601 1.00 96.06 81 ALA A C 1
ATOM 629 O O . ALA A 1 81 ? 4.354 -12.285 -1.666 1.00 96.06 81 ALA A O 1
ATOM 630 N N . LEU A 1 82 ? 5.342 -10.929 -0.172 1.00 95.62 82 LEU A N 1
ATOM 631 C CA . LEU A 1 82 ? 6.554 -10.699 -0.956 1.00 95.62 82 LEU A CA 1
ATOM 632 C C . LEU A 1 82 ? 7.351 -11.988 -1.211 1.00 95.62 82 LEU A C 1
ATOM 634 O O . LEU A 1 82 ? 8.011 -12.100 -2.241 1.00 95.62 82 LEU A O 1
ATOM 638 N N . ASN A 1 83 ? 7.248 -13.005 -0.349 1.00 94.69 83 ASN A N 1
ATOM 639 C CA . ASN A 1 83 ? 7.854 -14.324 -0.597 1.00 94.69 83 ASN A CA 1
ATOM 640 C C . ASN A 1 83 ? 7.293 -15.029 -1.844 1.00 94.69 83 ASN A C 1
ATOM 642 O O . ASN A 1 83 ? 7.921 -15.943 -2.368 1.00 94.69 83 ASN A O 1
ATOM 646 N N . TYR A 1 84 ? 6.128 -14.599 -2.33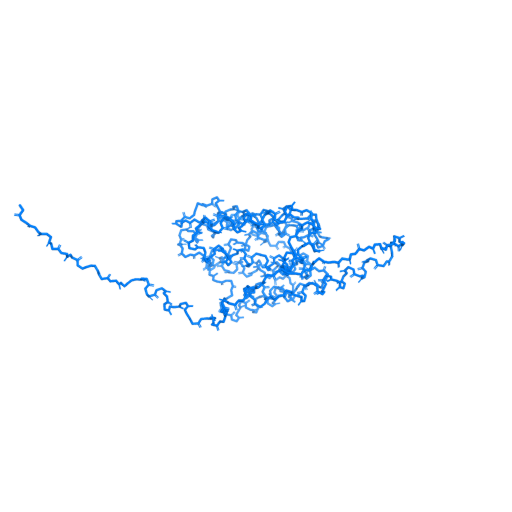1 1.00 94.31 84 TYR A N 1
ATOM 647 C CA . TYR A 1 84 ? 5.488 -15.135 -3.530 1.00 94.31 84 TYR A CA 1
ATOM 648 C C . TYR A 1 84 ? 5.661 -14.250 -4.765 1.00 94.31 84 TYR A C 1
ATOM 650 O O . TYR A 1 84 ? 5.101 -14.573 -5.816 1.00 94.31 84 TYR A O 1
ATOM 658 N N . ALA A 1 85 ? 6.413 -13.150 -4.658 1.00 94.38 85 ALA A N 1
ATOM 659 C CA . ALA A 1 85 ? 6.721 -12.281 -5.785 1.00 94.38 85 ALA A CA 1
ATOM 660 C C . ALA A 1 85 ? 7.703 -12.986 -6.736 1.00 94.38 85 ALA A C 1
ATOM 662 O O . ALA A 1 85 ? 8.795 -13.359 -6.297 1.00 94.38 85 ALA A O 1
ATOM 663 N N . PRO A 1 86 ? 7.354 -13.173 -8.023 1.00 94.31 86 PRO A N 1
ATOM 664 C CA . PRO A 1 86 ? 8.309 -13.660 -9.012 1.00 94.31 86 PRO A CA 1
ATOM 665 C C . PRO A 1 86 ? 9.500 -12.712 -9.140 1.00 94.31 86 PRO A C 1
ATOM 667 O O . PRO A 1 86 ? 9.325 -11.499 -9.071 1.00 94.31 86 PRO A O 1
ATOM 670 N N . GLU A 1 87 ? 10.687 -13.258 -9.398 1.00 92.94 87 GLU A N 1
ATOM 671 C CA . GLU A 1 87 ? 11.946 -12.503 -9.477 1.00 92.94 87 GLU A CA 1
ATOM 672 C C . GLU A 1 87 ? 11.844 -11.264 -10.383 1.00 92.94 87 GLU A C 1
ATOM 674 O O . GLU A 1 87 ? 12.174 -10.162 -9.958 1.00 92.94 87 GLU A O 1
ATOM 679 N N . ARG A 1 88 ? 11.236 -11.419 -11.568 1.00 93.06 88 ARG A N 1
ATOM 680 C CA . ARG A 1 88 ? 11.057 -10.352 -12.571 1.00 93.06 88 ARG A CA 1
ATOM 681 C C . ARG A 1 88 ? 10.270 -9.114 -12.118 1.00 93.06 88 ARG A C 1
ATOM 683 O O . ARG A 1 88 ? 10.321 -8.105 -12.804 1.00 93.06 88 ARG A O 1
ATOM 690 N N . ILE A 1 89 ? 9.463 -9.222 -11.060 1.00 95.88 89 ILE A N 1
ATOM 691 C CA . ILE A 1 89 ? 8.610 -8.129 -10.549 1.00 95.88 89 ILE A CA 1
ATOM 692 C C . ILE A 1 89 ? 8.835 -7.885 -9.049 1.00 95.88 89 ILE A C 1
ATOM 694 O O . ILE A 1 89 ? 8.115 -7.124 -8.394 1.00 95.88 89 ILE A O 1
ATOM 698 N N . ARG A 1 90 ? 9.816 -8.585 -8.466 1.00 95.94 90 ARG A N 1
ATOM 699 C CA . ARG A 1 90 ? 10.065 -8.588 -7.026 1.00 95.94 90 ARG A CA 1
ATOM 700 C C . ARG A 1 90 ? 10.488 -7.209 -6.541 1.00 95.94 90 ARG A C 1
ATOM 702 O O . ARG A 1 90 ? 9.966 -6.768 -5.523 1.00 95.94 90 ARG A O 1
ATOM 709 N N . ALA A 1 91 ? 11.376 -6.538 -7.271 1.00 95.94 91 ALA A N 1
ATOM 710 C CA . ALA A 1 91 ? 11.880 -5.220 -6.902 1.00 95.94 91 ALA A CA 1
ATOM 711 C C . ALA A 1 91 ? 10.777 -4.150 -6.953 1.00 95.94 91 ALA A C 1
ATOM 713 O O . ALA A 1 91 ? 10.586 -3.432 -5.977 1.00 95.94 91 ALA A O 1
ATOM 714 N N . GLN A 1 92 ? 9.965 -4.134 -8.016 1.00 97.56 92 GLN A N 1
ATOM 715 C CA . GLN A 1 92 ? 8.801 -3.251 -8.157 1.00 97.56 92 GLN A CA 1
ATOM 716 C C . GLN A 1 92 ? 7.819 -3.442 -6.996 1.00 97.56 92 GLN A C 1
ATOM 718 O O . GLN A 1 92 ? 7.363 -2.473 -6.387 1.00 97.56 92 GLN A O 1
ATOM 723 N N . THR A 1 93 ? 7.515 -4.705 -6.668 1.00 98.12 93 THR A N 1
ATOM 724 C CA . THR A 1 93 ? 6.605 -5.055 -5.568 1.00 98.12 93 THR A CA 1
ATOM 725 C C . THR A 1 93 ? 7.185 -4.640 -4.215 1.00 98.12 93 THR A C 1
ATOM 727 O O . THR A 1 93 ? 6.467 -4.090 -3.381 1.00 98.12 93 THR A O 1
ATOM 730 N N . ALA A 1 94 ? 8.476 -4.897 -3.987 1.00 97.50 94 ALA A N 1
ATOM 731 C CA . ALA A 1 94 ? 9.165 -4.535 -2.754 1.00 97.50 94 ALA A CA 1
ATOM 732 C C . ALA A 1 94 ? 9.190 -3.015 -2.552 1.00 97.50 94 ALA A C 1
ATOM 734 O O . ALA A 1 94 ? 8.852 -2.557 -1.465 1.00 97.50 94 ALA A O 1
ATOM 735 N N . ALA A 1 95 ? 9.510 -2.247 -3.597 1.00 97.75 95 ALA A N 1
ATOM 736 C CA . ALA A 1 95 ? 9.554 -0.790 -3.550 1.00 97.75 95 ALA A CA 1
ATOM 737 C C . ALA A 1 95 ? 8.175 -0.184 -3.238 1.00 97.75 95 ALA A C 1
ATOM 739 O O . ALA A 1 95 ? 8.066 0.682 -2.371 1.00 97.75 95 ALA A O 1
ATOM 740 N N . LEU A 1 96 ? 7.106 -0.709 -3.853 1.00 98.56 96 LEU A N 1
ATOM 741 C CA . LEU A 1 96 ? 5.735 -0.308 -3.524 1.00 98.56 96 LEU A CA 1
ATOM 742 C C . LEU A 1 96 ? 5.388 -0.594 -2.064 1.00 98.56 96 LEU A C 1
ATOM 744 O O . LEU A 1 96 ? 4.856 0.275 -1.379 1.00 98.56 96 LEU A O 1
ATOM 748 N N . PHE A 1 97 ? 5.683 -1.802 -1.573 1.00 98.50 97 PHE A N 1
ATOM 749 C CA . PHE A 1 97 ? 5.402 -2.160 -0.181 1.00 98.50 97 PHE A CA 1
ATOM 750 C C . PHE A 1 97 ? 6.215 -1.319 0.803 1.00 98.50 97 PHE A C 1
ATOM 752 O O . PHE A 1 97 ? 5.692 -0.956 1.854 1.00 98.50 97 PHE A O 1
ATOM 759 N N . ALA A 1 98 ? 7.468 -1.012 0.472 1.00 97.94 98 ALA A N 1
ATOM 760 C CA . ALA A 1 98 ? 8.353 -0.202 1.295 1.00 97.94 98 ALA A CA 1
ATOM 761 C C . ALA A 1 98 ? 7.863 1.249 1.387 1.00 97.94 98 ALA A C 1
ATOM 763 O O . ALA A 1 98 ? 7.747 1.775 2.496 1.00 97.94 98 ALA A O 1
ATOM 764 N N . LEU A 1 99 ? 7.510 1.864 0.252 1.00 98.19 99 LEU A N 1
ATOM 765 C CA . LEU A 1 99 ? 6.911 3.199 0.217 1.00 98.19 99 LEU A CA 1
ATOM 766 C C . LEU A 1 99 ? 5.619 3.227 1.033 1.00 98.19 99 LEU A C 1
ATOM 768 O O . LEU A 1 99 ? 5.491 4.011 1.966 1.00 98.19 99 LEU A O 1
ATOM 772 N N . ASP A 1 100 ? 4.691 2.327 0.727 1.00 98.19 100 ASP A N 1
ATOM 773 C CA . ASP A 1 100 ? 3.395 2.240 1.389 1.00 98.19 100 ASP A CA 1
ATOM 774 C C . ASP A 1 100 ? 3.509 2.062 2.915 1.00 98.19 100 ASP A C 1
ATOM 776 O O . ASP A 1 100 ? 2.852 2.770 3.679 1.00 98.19 100 ASP A O 1
ATOM 780 N N . ALA A 1 101 ? 4.387 1.166 3.377 1.00 97.00 101 ALA A N 1
ATOM 781 C CA . ALA A 1 101 ? 4.624 0.958 4.801 1.00 97.00 101 ALA A CA 1
ATOM 782 C C . ALA A 1 101 ? 5.246 2.195 5.470 1.00 97.00 101 ALA A C 1
ATOM 784 O O . ALA A 1 101 ? 4.860 2.537 6.590 1.00 97.00 101 ALA A O 1
ATOM 785 N N . ARG A 1 102 ? 6.161 2.897 4.788 1.00 95.62 102 ARG A N 1
ATOM 786 C CA . ARG A 1 102 ? 6.780 4.125 5.305 1.00 95.62 102 ARG A CA 1
ATOM 787 C C . ARG A 1 102 ? 5.786 5.289 5.371 1.00 95.62 102 ARG A C 1
ATOM 789 O O . ARG A 1 102 ? 5.797 6.025 6.357 1.00 95.62 102 ARG A O 1
ATOM 796 N N . LEU A 1 103 ? 4.906 5.439 4.378 1.00 96.75 103 LEU A N 1
ATOM 797 C CA . LEU A 1 103 ? 3.818 6.425 4.400 1.00 96.75 103 LEU A CA 1
ATOM 798 C C . LEU A 1 103 ? 2.838 6.129 5.541 1.00 96.75 103 LEU A C 1
ATOM 800 O O . LEU A 1 103 ? 2.505 7.025 6.315 1.00 96.75 103 LEU A O 1
ATOM 804 N N . GLY A 1 104 ? 2.452 4.862 5.715 1.00 94.38 104 GLY A N 1
ATOM 805 C CA . GLY A 1 104 ? 1.593 4.453 6.822 1.00 94.38 104 GLY A CA 1
ATOM 806 C C . GLY A 1 104 ? 2.213 4.700 8.197 1.00 94.38 104 GLY A C 1
ATOM 807 O O . GLY A 1 104 ? 1.529 5.162 9.107 1.00 94.38 104 GLY A O 1
ATOM 808 N N . GLU A 1 105 ? 3.515 4.455 8.356 1.00 92.38 105 GLU A N 1
ATOM 809 C CA . GLU A 1 105 ? 4.239 4.771 9.590 1.00 92.38 105 GLU A CA 1
ATOM 810 C C . GLU A 1 105 ? 4.292 6.282 9.861 1.00 92.38 105 GLU A C 1
ATOM 812 O O . GLU A 1 105 ? 4.103 6.712 11.002 1.00 92.38 105 GLU A O 1
ATOM 817 N N . LEU A 1 106 ? 4.527 7.086 8.822 1.00 91.75 106 LEU A N 1
ATOM 818 C CA . LEU A 1 106 ? 4.545 8.544 8.899 1.00 91.75 106 LEU A CA 1
ATOM 819 C C . LEU A 1 106 ? 3.193 9.082 9.372 1.00 91.75 106 LEU A C 1
ATOM 821 O O . LEU A 1 106 ? 3.163 9.863 10.323 1.00 91.75 106 LEU A O 1
ATOM 825 N N . VAL A 1 107 ? 2.096 8.634 8.754 1.00 92.25 107 VAL A N 1
ATOM 826 C CA . VAL A 1 107 ? 0.730 9.040 9.116 1.00 92.25 107 VAL A CA 1
ATOM 827 C C . VAL A 1 107 ? 0.381 8.567 10.530 1.00 92.25 107 VAL A C 1
ATOM 829 O O . VAL A 1 107 ? -0.093 9.357 11.340 1.00 92.25 107 VAL A O 1
ATOM 832 N N . ALA A 1 108 ? 0.688 7.316 10.885 1.00 88.25 108 ALA A N 1
ATOM 833 C CA . ALA A 1 108 ? 0.353 6.765 12.200 1.00 88.25 108 ALA A CA 1
ATOM 834 C C . ALA A 1 108 ? 1.109 7.429 13.368 1.00 88.25 108 ALA A C 1
ATOM 836 O O . ALA A 1 108 ? 0.612 7.449 14.493 1.00 88.25 108 ALA A O 1
ATOM 837 N N . LYS A 1 109 ? 2.322 7.949 13.134 1.00 85.00 109 LYS A N 1
ATOM 838 C CA . LYS A 1 109 ? 3.145 8.625 14.158 1.00 85.00 109 LYS A CA 1
ATOM 839 C C . LYS A 1 109 ? 2.960 10.144 14.187 1.00 85.00 109 LYS A C 1
ATOM 841 O O . LYS A 1 109 ? 3.607 10.819 14.994 1.00 85.00 109 LYS A O 1
ATOM 846 N N . ALA A 1 110 ? 2.131 10.694 13.305 1.00 80.62 110 ALA A N 1
ATOM 847 C CA . ALA A 1 110 ? 1.931 12.126 13.174 1.00 80.62 110 ALA A CA 1
ATOM 848 C C . ALA A 1 110 ? 1.158 12.698 14.372 1.00 80.62 110 ALA A C 1
ATOM 850 O O . ALA A 1 110 ? -0.066 12.708 14.395 1.00 80.62 110 ALA A O 1
ATOM 851 N N . ASN A 1 111 ? 1.880 13.225 15.364 1.00 77.88 111 ASN A N 1
ATOM 852 C CA . ASN A 1 111 ? 1.266 14.021 16.438 1.00 77.88 111 ASN A CA 1
ATOM 853 C C . ASN A 1 111 ? 0.991 15.471 16.002 1.00 77.88 111 ASN A C 1
ATOM 855 O O . ASN A 1 111 ? 0.193 16.167 16.620 1.00 77.88 111 ASN A O 1
ATOM 859 N N . GLU A 1 112 ? 1.657 15.922 14.938 1.00 86.12 112 GLU A N 1
ATOM 860 C CA . GLU A 1 112 ? 1.514 17.252 14.352 1.00 86.12 112 GLU A CA 1
ATOM 861 C C . GLU A 1 112 ? 1.085 17.092 12.885 1.00 86.12 112 GLU A C 1
ATOM 863 O O . GLU A 1 112 ? 1.936 16.806 12.035 1.00 86.12 112 GLU A O 1
ATOM 868 N N . PRO A 1 113 ? -0.215 17.252 12.564 1.00 88.50 113 PRO A N 1
ATOM 869 C CA . PRO A 1 113 ? -0.746 17.044 11.212 1.00 88.50 113 PRO A CA 1
ATOM 870 C C . PRO A 1 113 ? 0.010 17.820 10.127 1.00 88.50 113 PRO A C 1
ATOM 872 O O . PRO A 1 113 ? 0.321 17.275 9.070 1.00 88.50 113 PRO A O 1
ATOM 875 N N . LEU A 1 114 ? 0.400 19.063 10.427 1.00 89.50 114 LEU A N 1
ATOM 876 C CA . LEU A 1 114 ? 1.162 19.910 9.510 1.00 89.50 114 LEU A CA 1
ATOM 877 C C . LEU A 1 114 ? 2.529 19.304 9.150 1.00 89.50 114 LEU A C 1
ATOM 879 O O . LEU A 1 114 ? 2.943 19.341 7.994 1.00 89.50 114 LEU A O 1
ATOM 883 N N . LEU A 1 115 ? 3.232 18.710 10.119 1.00 87.94 115 LEU A N 1
ATOM 884 C CA . LEU A 1 115 ? 4.535 18.093 9.867 1.00 87.94 115 LEU A CA 1
ATOM 885 C C . LEU A 1 115 ? 4.406 16.840 8.990 1.00 87.94 115 LEU A C 1
ATOM 887 O O . LEU A 1 115 ? 5.284 16.569 8.170 1.00 87.94 115 LEU A O 1
ATOM 891 N N . ALA A 1 116 ? 3.316 16.083 9.142 1.00 90.19 116 ALA A N 1
ATOM 892 C CA . ALA A 1 116 ? 3.028 14.951 8.269 1.00 90.19 116 ALA A CA 1
ATOM 893 C C . ALA A 1 116 ? 2.778 15.408 6.829 1.00 90.19 116 ALA A C 1
ATOM 895 O O . ALA A 1 116 ? 3.406 14.876 5.917 1.00 90.19 116 ALA A O 1
ATOM 896 N N . GLN A 1 117 ? 1.955 16.441 6.638 1.00 92.88 117 GLN A N 1
ATOM 897 C CA . GLN A 1 117 ? 1.683 17.025 5.322 1.00 92.88 117 GLN A CA 1
ATOM 898 C C . GLN A 1 117 ? 2.958 17.525 4.636 1.00 92.88 117 GLN A C 1
ATOM 900 O O . GLN A 1 117 ? 3.181 17.209 3.473 1.00 92.88 117 GLN A O 1
ATOM 905 N N . LEU A 1 118 ? 3.852 18.217 5.354 1.00 93.81 118 LEU A N 1
ATOM 906 C CA . LEU A 1 118 ? 5.134 18.669 4.794 1.00 93.81 118 LEU A CA 1
ATOM 907 C C . LEU A 1 118 ? 6.016 17.504 4.318 1.00 93.81 118 LEU A C 1
ATOM 909 O O . LEU A 1 118 ? 6.647 17.588 3.267 1.00 93.81 118 LEU A O 1
ATOM 913 N N . ARG A 1 119 ? 6.057 16.399 5.072 1.00 94.06 119 ARG A N 1
ATOM 914 C CA . ARG A 1 119 ? 6.827 15.210 4.676 1.00 94.06 119 ARG A CA 1
ATOM 915 C C . ARG A 1 119 ? 6.196 14.473 3.495 1.00 94.06 119 ARG A C 1
ATOM 917 O O . ARG A 1 119 ? 6.927 13.981 2.643 1.00 94.06 119 ARG A O 1
ATOM 924 N N . LEU A 1 120 ? 4.867 14.381 3.444 1.00 95.62 120 LEU A N 1
ATOM 925 C CA . LEU A 1 120 ? 4.150 13.791 2.309 1.00 95.62 120 LEU A CA 1
ATOM 926 C C . LEU A 1 120 ? 4.329 14.645 1.048 1.00 95.62 120 LEU A C 1
ATOM 928 O O . LEU A 1 120 ? 4.618 14.099 -0.012 1.00 95.62 120 LEU A O 1
ATOM 932 N N . ALA A 1 121 ? 4.268 15.973 1.180 1.00 96.06 121 ALA A N 1
ATOM 933 C CA . ALA A 1 121 ? 4.553 16.907 0.096 1.00 96.06 121 ALA A CA 1
ATOM 934 C C . ALA A 1 121 ? 5.964 16.710 -0.464 1.00 96.06 121 ALA A C 1
ATOM 936 O O . ALA A 1 121 ? 6.113 16.583 -1.673 1.00 96.06 121 ALA A O 1
ATOM 937 N N . TRP A 1 122 ? 6.972 16.555 0.402 1.00 95.94 122 TRP A N 1
ATOM 938 C CA . TRP A 1 122 ? 8.328 16.235 -0.046 1.00 95.94 122 TRP A CA 1
ATOM 939 C C . TRP A 1 122 ? 8.379 14.951 -0.892 1.00 95.94 122 TRP A C 1
ATOM 941 O O . TRP A 1 122 ? 8.978 14.957 -1.963 1.00 95.94 122 TRP A O 1
ATOM 951 N N . TRP A 1 123 ? 7.707 13.870 -0.475 1.00 96.94 123 TRP A N 1
ATOM 952 C CA . TRP A 1 123 ? 7.641 12.639 -1.280 1.00 96.94 123 TRP A CA 1
ATOM 953 C C . TRP A 1 123 ? 6.979 12.865 -2.647 1.00 96.94 123 TRP A C 1
ATOM 955 O O . TRP A 1 123 ? 7.460 12.336 -3.649 1.00 96.94 123 TRP A O 1
ATOM 965 N N . ARG A 1 124 ? 5.893 13.649 -2.702 1.00 97.19 124 ARG A N 1
ATOM 966 C CA . ARG A 1 124 ? 5.216 13.997 -3.965 1.00 97.19 124 ARG A CA 1
ATOM 967 C C . ARG A 1 124 ? 6.129 14.801 -4.883 1.00 97.19 124 ARG A C 1
ATOM 969 O O . ARG A 1 124 ? 6.206 14.500 -6.073 1.00 97.19 124 ARG A O 1
ATOM 976 N N . ASP A 1 125 ? 6.836 15.778 -4.329 1.00 97.00 125 ASP A N 1
ATOM 977 C CA . ASP A 1 125 ? 7.747 16.640 -5.075 1.00 97.00 125 ASP A CA 1
ATOM 978 C C . ASP A 1 125 ? 8.931 15.839 -5.627 1.00 97.00 125 ASP A C 1
ATOM 980 O O . ASP A 1 125 ? 9.269 15.982 -6.799 1.00 97.00 125 ASP A O 1
ATOM 984 N N . GLU A 1 126 ? 9.526 14.941 -4.835 1.00 96.44 126 GLU A N 1
ATOM 985 C CA . GLU A 1 126 ? 10.613 14.074 -5.308 1.00 96.44 126 GLU A CA 1
ATOM 986 C C . GLU A 1 126 ? 10.161 13.124 -6.422 1.00 96.44 126 GLU A C 1
ATOM 988 O O . GLU A 1 126 ? 10.849 12.989 -7.431 1.00 96.44 126 GLU A O 1
ATOM 993 N N . LEU A 1 127 ? 8.988 12.497 -6.299 1.00 96.31 127 LEU A N 1
ATOM 994 C CA . LEU A 1 127 ? 8.472 11.619 -7.356 1.00 96.31 127 LEU A CA 1
ATOM 995 C C . LEU A 1 127 ? 8.026 12.379 -8.613 1.00 96.31 127 LEU A C 1
ATOM 997 O O . LEU A 1 127 ? 7.958 11.780 -9.684 1.00 96.31 127 LEU A O 1
ATOM 1001 N N . SER A 1 128 ? 7.761 13.682 -8.501 1.00 96.19 128 SER A N 1
ATOM 1002 C CA . SER A 1 128 ? 7.425 14.546 -9.641 1.00 96.19 128 SER A CA 1
ATOM 1003 C C . SER A 1 128 ? 8.653 14.988 -10.443 1.00 96.19 128 SER A C 1
ATOM 1005 O O . SER A 1 128 ? 8.510 15.430 -11.582 1.00 96.19 128 SER A O 1
ATOM 1007 N N . LYS A 1 129 ? 9.859 14.877 -9.874 1.00 94.75 129 LYS A N 1
ATOM 1008 C CA . LYS A 1 129 ? 11.109 15.207 -10.568 1.00 94.75 129 LYS A CA 1
ATOM 1009 C C . LYS A 1 129 ? 11.528 14.093 -11.537 1.00 94.75 129 LYS A C 1
ATOM 1011 O O . LYS A 1 129 ? 11.287 12.909 -11.245 1.00 94.75 129 LYS A O 1
ATOM 1016 N N . PRO A 1 130 ? 12.234 14.442 -12.633 1.00 92.81 130 PRO A N 1
ATOM 1017 C CA . PRO A 1 130 ? 13.014 13.480 -13.408 1.00 92.81 130 PRO A CA 1
ATOM 1018 C C . PRO A 1 130 ? 13.950 12.682 -12.497 1.00 92.81 130 PRO A C 1
ATOM 1020 O O . PRO A 1 130 ? 14.448 13.218 -11.505 1.00 92.81 130 PRO A O 1
ATOM 1023 N N . GLN A 1 131 ? 14.196 11.410 -12.817 1.00 90.00 131 GLN A N 1
ATOM 1024 C CA . GLN A 1 131 ? 14.970 10.504 -11.960 1.00 90.00 131 GLN A CA 1
ATOM 1025 C C . GLN A 1 131 ? 16.365 11.060 -11.627 1.00 90.00 131 GLN A C 1
ATOM 1027 O O . GLN A 1 131 ? 16.854 10.875 -10.513 1.00 90.00 131 GLN A O 1
ATOM 1032 N N . GLU A 1 132 ? 16.994 11.764 -12.566 1.00 90.00 132 GLU A N 1
ATOM 1033 C CA . GLU A 1 132 ? 18.332 12.337 -12.425 1.00 90.00 132 GLU A CA 1
ATOM 1034 C C . GLU A 1 132 ? 18.388 13.508 -11.432 1.00 90.00 132 GLU A C 1
ATOM 1036 O O . GLU A 1 132 ? 19.451 13.792 -10.881 1.00 90.00 132 GLU A O 1
ATOM 1041 N N . GLU A 1 133 ? 17.256 14.173 -11.189 1.00 93.31 133 GLU A N 1
ATOM 1042 C CA . GLU A 1 133 ? 17.133 15.349 -10.316 1.00 93.31 133 GLU A CA 1
ATOM 1043 C C . GLU A 1 133 ? 16.644 15.004 -8.899 1.00 93.31 133 GLU A C 1
ATOM 1045 O O . GLU A 1 133 ? 16.579 15.879 -8.029 1.00 93.31 133 GLU A O 1
ATOM 1050 N N . ARG A 1 134 ? 16.288 13.737 -8.651 1.00 93.06 134 ARG A N 1
ATOM 1051 C CA . ARG A 1 134 ? 15.812 13.268 -7.343 1.00 93.06 134 ARG A CA 1
ATOM 1052 C C . ARG A 1 134 ? 16.928 13.258 -6.305 1.00 93.06 134 ARG A C 1
ATOM 1054 O O . ARG A 1 134 ? 18.099 13.018 -6.612 1.00 93.06 134 ARG A O 1
ATOM 1061 N N . ALA A 1 135 ? 16.548 13.469 -5.048 1.00 91.06 135 ALA A N 1
ATOM 1062 C CA . ALA A 1 135 ? 17.443 13.268 -3.917 1.00 91.06 135 ALA A CA 1
ATOM 1063 C C . ALA A 1 135 ? 17.994 11.828 -3.914 1.00 91.06 135 ALA A C 1
ATOM 1065 O O . ALA A 1 135 ? 17.242 10.867 -4.053 1.00 91.06 135 ALA A O 1
ATOM 1066 N N . ARG A 1 136 ? 19.313 11.682 -3.743 1.00 89.25 136 ARG A N 1
ATOM 1067 C CA . ARG A 1 136 ? 20.014 10.386 -3.752 1.00 89.25 136 ARG A CA 1
ATOM 1068 C C . ARG A 1 136 ? 20.283 9.887 -2.337 1.00 89.25 136 ARG A C 1
ATOM 1070 O O . ARG A 1 136 ? 20.499 10.692 -1.430 1.00 89.25 136 ARG A O 1
ATOM 1077 N N . GLY A 1 137 ? 20.366 8.568 -2.175 1.00 85.81 137 GLY A N 1
ATOM 1078 C CA . GLY A 1 137 ? 20.753 7.930 -0.916 1.00 85.81 137 GLY A CA 1
ATOM 1079 C C . GLY A 1 137 ? 19.580 7.527 -0.024 1.00 85.81 137 GLY A C 1
ATOM 1080 O O . GLY A 1 137 ? 19.816 7.009 1.068 1.00 85.81 137 GLY A O 1
ATOM 1081 N N . ASP A 1 138 ? 18.336 7.726 -0.472 1.00 91.31 138 ASP A N 1
ATOM 1082 C CA . ASP A 1 138 ? 17.184 7.034 0.105 1.00 91.31 138 ASP A CA 1
ATOM 1083 C C . ASP A 1 138 ? 16.934 5.734 -0.683 1.00 91.31 138 ASP A C 1
ATOM 1085 O O . ASP A 1 138 ? 16.533 5.806 -1.845 1.00 91.31 138 ASP A O 1
ATOM 1089 N N . PRO A 1 139 ? 17.120 4.543 -0.076 1.00 92.38 139 PRO A N 1
ATOM 1090 C CA . PRO A 1 139 ? 17.033 3.274 -0.803 1.00 92.38 139 PRO A CA 1
ATOM 1091 C C . PRO A 1 139 ? 15.672 3.013 -1.458 1.00 92.38 139 PRO A C 1
ATOM 1093 O O . PRO A 1 139 ? 15.598 2.329 -2.479 1.00 92.38 139 PRO A O 1
ATOM 1096 N N . ILE A 1 140 ? 14.585 3.538 -0.879 1.00 94.94 140 ILE A N 1
ATOM 1097 C CA . ILE A 1 140 ? 13.237 3.361 -1.426 1.00 94.94 140 ILE A CA 1
ATOM 1098 C C . ILE A 1 140 ? 13.079 4.261 -2.647 1.00 94.94 140 ILE A C 1
ATOM 1100 O O . ILE A 1 140 ? 12.669 3.778 -3.698 1.00 94.94 140 ILE A O 1
ATOM 1104 N N . LEU A 1 141 ? 13.427 5.546 -2.530 1.00 94.75 141 LEU A N 1
ATOM 1105 C CA . LEU A 1 141 ? 13.338 6.495 -3.640 1.00 94.75 141 LEU A CA 1
ATOM 1106 C C . LEU A 1 141 ? 14.244 6.092 -4.812 1.00 94.75 141 LEU A C 1
ATOM 1108 O O . LEU A 1 141 ? 13.793 6.111 -5.958 1.00 94.75 141 LEU A O 1
ATOM 1112 N N . ASP A 1 142 ? 15.475 5.667 -4.517 1.00 93.44 142 ASP A N 1
ATOM 1113 C CA . ASP A 1 142 ? 16.432 5.183 -5.513 1.00 93.44 142 ASP A CA 1
ATOM 1114 C C . ASP A 1 142 ? 15.861 3.950 -6.246 1.00 93.44 142 ASP A C 1
ATOM 1116 O O . ASP A 1 142 ? 15.787 3.936 -7.477 1.00 93.44 142 ASP A O 1
ATOM 1120 N N . THR A 1 143 ? 15.332 2.960 -5.509 1.00 94.56 143 THR A N 1
ATOM 1121 C CA . THR A 1 143 ? 14.719 1.770 -6.129 1.00 94.56 143 THR A CA 1
ATOM 1122 C C . THR A 1 143 ? 13.470 2.118 -6.941 1.00 94.56 143 THR A C 1
ATOM 1124 O O . THR A 1 143 ? 13.256 1.552 -8.015 1.00 94.56 143 THR A O 1
ATOM 1127 N N . LEU A 1 144 ? 12.621 3.034 -6.465 1.00 96.12 144 LEU A N 1
ATOM 1128 C CA . LEU A 1 144 ? 11.445 3.486 -7.218 1.00 96.12 144 LEU A CA 1
ATOM 1129 C C . LEU A 1 144 ? 11.857 4.151 -8.534 1.00 96.12 144 LEU A C 1
ATOM 1131 O O . LEU A 1 144 ? 11.234 3.878 -9.555 1.00 96.12 144 LEU A O 1
ATOM 1135 N N . GLY A 1 145 ? 12.923 4.957 -8.534 1.00 94.81 145 GLY A N 1
ATOM 1136 C CA . GLY A 1 145 ? 13.479 5.538 -9.757 1.00 94.81 145 GLY A CA 1
ATOM 1137 C C . GLY A 1 145 ? 13.852 4.484 -10.798 1.00 94.81 145 GLY A C 1
ATOM 1138 O O . GLY A 1 145 ? 13.525 4.634 -11.967 1.00 94.81 145 GLY A O 1
ATOM 1139 N N . GLU A 1 146 ? 14.471 3.384 -10.374 1.00 93.31 146 GLU A N 1
ATOM 1140 C CA . GLU A 1 146 ? 14.898 2.317 -11.287 1.00 93.31 146 GLU A CA 1
ATOM 1141 C C . GLU A 1 146 ? 13.762 1.392 -11.742 1.00 93.31 146 GLU A C 1
ATOM 1143 O O . GLU A 1 146 ? 13.829 0.806 -12.823 1.00 93.31 146 GLU A O 1
ATOM 1148 N N . THR A 1 147 ? 12.733 1.208 -10.910 1.00 95.44 147 THR A N 1
ATOM 1149 C CA . THR A 1 147 ? 11.753 0.123 -11.091 1.00 95.44 147 THR A CA 1
ATOM 1150 C C . THR A 1 147 ? 10.349 0.585 -11.475 1.00 95.44 147 THR A C 1
ATOM 1152 O O . THR A 1 147 ? 9.580 -0.231 -11.986 1.00 95.44 147 THR A O 1
ATOM 1155 N N . TRP A 1 148 ? 10.019 1.867 -11.292 1.00 97.12 148 TRP A N 1
ATOM 1156 C CA . TRP A 1 148 ? 8.709 2.455 -11.611 1.00 97.12 148 TRP A CA 1
ATOM 1157 C C . TRP A 1 148 ? 8.708 3.515 -12.737 1.00 97.12 148 TRP A C 1
ATOM 1159 O O . TRP A 1 148 ? 7.866 4.417 -12.687 1.00 97.12 148 TRP A O 1
ATOM 1169 N N . PRO A 1 149 ? 9.581 3.449 -13.766 1.00 94.81 149 PRO A N 1
ATOM 1170 C CA . PRO A 1 149 ? 9.588 4.471 -14.807 1.00 94.81 149 PRO A CA 1
ATOM 1171 C C . PRO A 1 149 ? 8.256 4.489 -15.569 1.00 94.81 149 PRO A C 1
ATOM 1173 O O . PRO A 1 149 ? 7.775 3.450 -16.031 1.00 94.81 149 PRO A O 1
ATOM 1176 N N . GLY A 1 150 ? 7.666 5.676 -15.713 1.00 95.38 150 GLY A N 1
ATOM 1177 C CA . GLY A 1 150 ? 6.401 5.890 -16.421 1.00 95.38 150 GLY A CA 1
ATOM 1178 C C . GLY A 1 150 ? 5.144 5.633 -15.584 1.00 95.38 150 GLY A C 1
ATOM 1179 O O . GLY A 1 150 ? 4.036 5.817 -16.085 1.00 95.38 150 GLY A O 1
ATOM 1180 N N . GLU A 1 151 ? 5.288 5.233 -14.319 1.00 97.75 151 GLU A N 1
ATOM 1181 C CA . GLU A 1 151 ? 4.180 4.966 -13.391 1.00 97.75 151 GLU A CA 1
ATOM 1182 C C . GLU A 1 151 ? 4.220 5.858 -12.136 1.00 97.75 151 GLU A C 1
ATOM 1184 O O . GLU A 1 151 ? 3.487 5.630 -11.169 1.00 97.75 151 GLU A O 1
ATOM 1189 N N . GLU A 1 152 ? 5.029 6.922 -12.147 1.00 97.31 152 GLU A N 1
ATOM 1190 C CA . GLU A 1 152 ? 5.186 7.877 -11.044 1.00 97.31 152 GLU A CA 1
ATOM 1191 C C . GLU A 1 152 ? 3.850 8.471 -10.599 1.00 97.31 152 G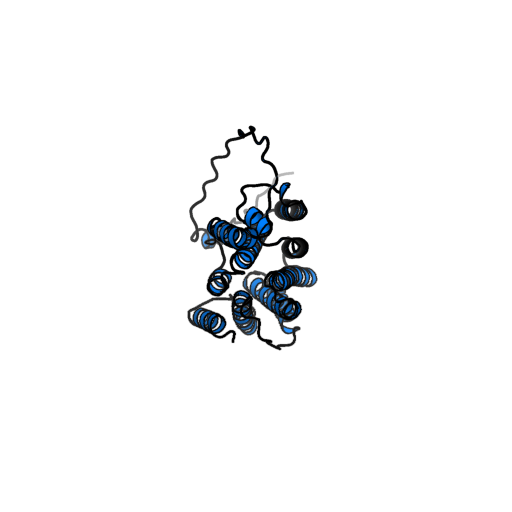LU A C 1
ATOM 1193 O O . GLU A 1 152 ? 3.593 8.631 -9.407 1.00 97.31 152 GLU A O 1
ATOM 1198 N N . HIS A 1 153 ? 2.956 8.741 -11.551 1.00 97.88 153 HIS A N 1
ATOM 1199 C CA . HIS A 1 153 ? 1.642 9.296 -11.253 1.00 97.88 153 HIS A CA 1
ATOM 1200 C C . HIS A 1 153 ? 0.814 8.380 -10.334 1.00 97.88 153 HIS A C 1
ATOM 1202 O O . HIS A 1 153 ? 0.072 8.866 -9.481 1.00 97.88 153 HIS A O 1
ATOM 1208 N N . ALA A 1 154 ? 0.954 7.056 -10.454 1.00 98.50 154 ALA A N 1
ATOM 1209 C CA . ALA A 1 154 ? 0.273 6.122 -9.562 1.00 98.50 154 ALA A CA 1
ATOM 1210 C C . ALA A 1 154 ? 0.853 6.158 -8.137 1.00 98.50 154 ALA A C 1
ATOM 1212 O O . ALA A 1 154 ? 0.098 6.041 -7.172 1.00 98.50 154 ALA A O 1
ATOM 1213 N N . LEU A 1 155 ? 2.167 6.367 -8.000 1.00 98.62 155 LEU A N 1
ATOM 1214 C CA . LEU A 1 155 ? 2.833 6.534 -6.704 1.00 98.62 155 LEU A CA 1
ATOM 1215 C C . LEU A 1 155 ? 2.471 7.871 -6.040 1.00 98.62 155 LEU A C 1
ATOM 1217 O O . LEU A 1 155 ? 2.258 7.915 -4.831 1.00 98.62 155 LEU A O 1
ATOM 1221 N N . ILE A 1 156 ? 2.336 8.947 -6.818 1.00 98.56 156 ILE A N 1
ATOM 1222 C CA . ILE A 1 156 ? 1.871 10.245 -6.312 1.00 98.56 156 ILE A CA 1
ATOM 1223 C C . ILE A 1 156 ? 0.438 10.119 -5.785 1.00 98.56 156 ILE A C 1
ATOM 1225 O O . ILE A 1 156 ? 0.185 10.493 -4.643 1.00 98.56 156 ILE A O 1
ATOM 1229 N N . ARG A 1 157 ? -0.471 9.477 -6.535 1.00 98.56 157 ARG A N 1
ATOM 1230 C CA . ARG A 1 157 ? -1.844 9.231 -6.053 1.00 98.56 157 ARG A CA 1
ATOM 1231 C C . ARG A 1 157 ? -1.905 8.339 -4.814 1.00 98.56 157 ARG A C 1
ATOM 1233 O O . ARG A 1 157 ? -2.809 8.489 -3.995 1.00 98.56 157 ARG A O 1
ATOM 1240 N N . LEU A 1 158 ? -0.964 7.407 -4.657 1.00 98.75 158 LEU A N 1
ATOM 1241 C CA . LEU A 1 158 ? -0.817 6.644 -3.417 1.00 98.75 158 LEU A CA 1
ATOM 1242 C C . LEU A 1 158 ? -0.490 7.571 -2.235 1.00 98.75 158 LEU A C 1
ATOM 1244 O O . LEU A 1 158 ? -1.087 7.417 -1.170 1.00 98.75 158 LEU A O 1
ATOM 1248 N N . ILE A 1 159 ? 0.417 8.534 -2.417 1.00 98.56 159 ILE A N 1
ATOM 1249 C CA . ILE A 1 159 ? 0.755 9.521 -1.382 1.00 98.56 159 ILE A CA 1
ATOM 1250 C C . ILE A 1 159 ? -0.440 10.427 -1.080 1.00 98.56 159 ILE A C 1
ATOM 1252 O O . ILE A 1 159 ? -0.766 10.599 0.093 1.00 98.56 159 ILE A O 1
ATOM 1256 N N . ASP A 1 160 ? -1.128 10.931 -2.109 1.00 98.31 160 ASP A N 1
ATOM 1257 C CA . ASP A 1 160 ? -2.340 11.746 -1.950 1.00 98.31 160 ASP A CA 1
ATOM 1258 C C . ASP A 1 160 ? -3.405 11.005 -1.130 1.00 98.31 160 ASP A C 1
ATOM 1260 O O . ASP A 1 160 ? -4.050 11.588 -0.260 1.00 98.31 160 ASP A O 1
ATOM 1264 N N . GLY A 1 161 ? -3.562 9.698 -1.371 1.00 98.12 161 GLY A N 1
ATOM 1265 C CA . GLY A 1 161 ? -4.465 8.834 -0.616 1.00 98.12 161 GLY A CA 1
ATOM 1266 C C . GLY A 1 161 ? -4.068 8.685 0.856 1.00 98.12 161 GLY A C 1
ATOM 1267 O O . GLY A 1 161 ? -4.927 8.764 1.731 1.00 98.12 161 GLY A O 1
ATOM 1268 N N . TRP A 1 162 ? -2.777 8.506 1.155 1.00 98.06 162 TRP A N 1
ATOM 1269 C CA . TRP A 1 162 ? -2.279 8.496 2.538 1.00 98.06 162 TRP A CA 1
ATOM 1270 C C . TRP A 1 162 ? -2.456 9.854 3.232 1.00 98.06 162 TRP A C 1
ATOM 1272 O O . TRP A 1 162 ? -2.768 9.890 4.422 1.00 98.06 162 TRP A O 1
ATOM 1282 N N . GLU A 1 163 ? -2.312 10.960 2.500 1.00 96.94 163 GLU A N 1
ATOM 1283 C CA . GLU A 1 163 ? -2.523 12.318 3.012 1.00 96.94 163 GLU A CA 1
ATOM 1284 C C . GLU A 1 163 ? -3.964 12.542 3.494 1.00 96.94 163 GLU A C 1
ATOM 1286 O O . GLU A 1 163 ? -4.166 13.226 4.496 1.00 96.94 163 GLU A O 1
ATOM 1291 N N . GLN A 1 164 ? -4.956 11.884 2.879 1.00 96.94 164 GLN A N 1
ATOM 1292 C CA . GLN A 1 164 ? -6.358 11.962 3.319 1.00 96.94 164 GLN A CA 1
ATOM 1293 C C . GLN A 1 164 ? -6.598 11.409 4.728 1.00 96.94 164 GLN A C 1
ATOM 1295 O O . GLN A 1 164 ? -7.602 11.740 5.356 1.00 96.94 164 GLN A O 1
ATOM 1300 N N . LEU A 1 165 ? -5.695 10.567 5.236 1.00 95.88 165 LEU A N 1
ATOM 1301 C CA . LEU A 1 165 ? -5.799 10.001 6.579 1.00 95.88 165 LEU A CA 1
ATOM 1302 C C . LEU A 1 165 ? -5.161 10.892 7.658 1.00 95.88 165 LEU A C 1
ATOM 1304 O O . LEU A 1 165 ? -5.168 10.535 8.836 1.00 95.88 165 LEU A O 1
ATOM 1308 N N . VAL A 1 166 ? -4.601 12.046 7.282 1.00 93.69 166 VAL A N 1
ATOM 1309 C CA . VAL A 1 166 ? -4.026 13.008 8.225 1.00 93.69 166 VAL A CA 1
ATOM 1310 C C . VAL A 1 166 ? -5.132 13.903 8.781 1.00 93.69 166 VAL A C 1
ATOM 1312 O O . VAL A 1 166 ? -5.653 14.779 8.095 1.00 93.69 166 VAL A O 1
ATOM 1315 N N . GLY A 1 167 ? -5.472 13.726 10.055 1.00 88.62 167 GLY A N 1
ATOM 1316 C CA . GLY A 1 167 ? -6.490 14.536 10.716 1.00 88.62 167 GLY A CA 1
ATOM 1317 C C . GLY A 1 167 ? -6.953 13.941 12.037 1.00 88.62 167 GLY A C 1
ATOM 1318 O O . GLY A 1 167 ? -6.450 12.914 12.488 1.00 88.62 167 GLY A O 1
ATOM 1319 N N . ALA A 1 168 ? -7.912 14.610 12.673 1.00 88.38 168 ALA A N 1
ATOM 1320 C CA . ALA A 1 168 ? -8.588 14.061 13.839 1.00 88.38 168 ALA A CA 1
ATOM 1321 C C . ALA A 1 168 ? -9.691 13.094 13.391 1.00 88.38 168 ALA A C 1
ATOM 1323 O O . ALA A 1 168 ? -10.491 13.431 12.520 1.00 88.38 168 ALA A O 1
ATOM 1324 N N . ALA A 1 169 ? -9.746 11.923 14.024 1.00 88.19 169 ALA A N 1
ATOM 1325 C CA . ALA A 1 169 ? -10.871 11.010 13.882 1.00 88.19 169 ALA A CA 1
ATOM 1326 C C . ALA A 1 169 ? -12.164 11.637 14.460 1.00 88.19 169 ALA A C 1
ATOM 1328 O O . ALA A 1 169 ? -12.087 12.393 15.438 1.00 88.19 169 ALA A O 1
ATOM 1329 N N . PRO A 1 170 ? -13.350 11.307 13.919 1.00 92.75 170 PRO A N 1
ATOM 1330 C CA . PRO A 1 170 ? -13.560 10.422 12.776 1.00 92.75 170 PRO A CA 1
ATOM 1331 C C . PRO A 1 170 ? -13.311 11.123 11.431 1.00 92.75 170 PRO A C 1
ATOM 1333 O O . PRO A 1 170 ? -13.792 12.229 11.180 1.00 92.75 170 PRO A O 1
ATOM 1336 N N . LEU A 1 171 ? -12.607 10.438 10.536 1.00 94.75 171 LEU A N 1
ATOM 1337 C CA . LEU A 1 171 ? -12.403 10.839 9.151 1.00 94.75 171 LEU A CA 1
ATOM 1338 C C . LEU A 1 171 ? -13.681 10.619 8.318 1.00 94.75 171 LEU A C 1
ATOM 1340 O O . LEU A 1 171 ? -14.427 9.658 8.544 1.00 94.75 171 LEU A O 1
ATOM 1344 N N . PRO A 1 172 ? -13.953 11.478 7.318 1.00 96.06 172 PRO A N 1
ATOM 1345 C CA . PRO A 1 172 ? -15.096 11.299 6.430 1.00 96.06 172 PRO A CA 1
ATOM 1346 C C . PRO A 1 172 ? -14.902 10.081 5.517 1.00 96.06 172 PRO A C 1
ATOM 1348 O O . PRO A 1 172 ? -13.788 9.777 5.096 1.00 96.06 172 PRO A O 1
ATOM 1351 N N . GLY A 1 173 ? -15.996 9.417 5.128 1.00 96.12 173 GLY A N 1
ATOM 1352 C CA . GLY A 1 173 ? -15.939 8.243 4.241 1.00 96.12 173 GLY A CA 1
ATOM 1353 C C . GLY A 1 173 ? -15.208 8.496 2.915 1.00 96.12 173 GLY A C 1
ATOM 1354 O O . GLY A 1 173 ? -14.476 7.629 2.450 1.00 96.12 173 GLY A O 1
ATOM 1355 N N . SER A 1 174 ? -15.298 9.710 2.367 1.00 97.38 174 SER A N 1
ATOM 1356 C CA . SER A 1 174 ? -14.576 10.111 1.152 1.00 97.38 174 SER A CA 1
ATOM 1357 C C . SER A 1 174 ? -13.049 10.088 1.308 1.00 97.38 174 SER A C 1
ATOM 1359 O O . SER A 1 174 ? -12.337 9.832 0.337 1.00 97.38 174 SER A O 1
ATOM 1361 N N . ALA A 1 175 ? -12.528 10.324 2.519 1.00 97.88 175 ALA A N 1
ATOM 1362 C CA . ALA A 1 175 ? -11.099 10.203 2.808 1.00 97.88 175 ALA A CA 1
ATOM 1363 C C . ALA A 1 175 ? -10.652 8.734 2.759 1.00 97.88 175 ALA A C 1
ATOM 1365 O O . ALA A 1 175 ? -9.626 8.416 2.160 1.00 97.88 175 ALA A O 1
ATOM 1366 N N . LEU A 1 176 ? -11.463 7.828 3.320 1.00 97.88 176 LEU A N 1
ATOM 1367 C CA . LEU A 1 176 ? -11.226 6.382 3.286 1.00 97.88 176 LEU A CA 1
ATOM 1368 C C . LEU A 1 176 ? -11.294 5.836 1.849 1.00 97.88 176 LEU A C 1
ATOM 1370 O O . LEU A 1 176 ? -10.475 4.998 1.470 1.00 97.88 176 LEU A O 1
ATOM 1374 N N . GLU A 1 177 ? -12.240 6.323 1.041 1.00 97.75 177 GLU A N 1
ATOM 1375 C CA . GLU A 1 177 ? -12.350 5.984 -0.383 1.00 97.75 177 GLU A CA 1
ATOM 1376 C C . GLU A 1 177 ? -11.119 6.435 -1.168 1.00 97.75 177 GLU A C 1
ATOM 1378 O O . GLU A 1 177 ? -10.501 5.619 -1.846 1.00 97.75 177 GLU A O 1
ATOM 1383 N N . SER A 1 178 ? -10.718 7.698 -1.009 1.00 98.31 178 SER A N 1
ATOM 1384 C CA . SER A 1 178 ? -9.552 8.275 -1.689 1.00 98.31 178 SER A CA 1
ATOM 1385 C C . SER A 1 178 ? -8.252 7.556 -1.316 1.00 98.31 178 SER A C 1
ATOM 1387 O O . SER A 1 178 ? -7.422 7.267 -2.178 1.00 98.31 178 SER A O 1
ATOM 1389 N N . PHE A 1 179 ? -8.094 7.198 -0.039 1.00 98.62 179 PHE A N 1
ATOM 1390 C CA . PHE A 1 179 ? -7.007 6.338 0.425 1.00 98.62 179 PHE A CA 1
ATOM 1391 C C . PHE A 1 179 ? -7.004 4.981 -0.292 1.00 98.62 179 PHE A C 1
ATOM 1393 O O . PHE A 1 179 ? -5.969 4.527 -0.794 1.00 98.62 179 PHE A O 1
ATOM 1400 N N . ALA A 1 180 ? -8.168 4.329 -0.358 1.00 98.25 180 ALA A N 1
ATOM 1401 C CA . ALA A 1 180 ? -8.301 3.036 -1.007 1.00 98.25 180 ALA A CA 1
ATOM 1402 C C . ALA A 1 180 ? -8.031 3.124 -2.518 1.00 98.25 180 ALA A C 1
ATOM 1404 O O . ALA A 1 180 ? -7.375 2.235 -3.060 1.00 98.25 180 ALA A O 1
ATOM 1405 N N . ASP A 1 181 ? -8.461 4.201 -3.179 1.00 98.44 181 ASP A N 1
ATOM 1406 C CA . ASP A 1 181 ? -8.221 4.460 -4.601 1.00 98.44 181 ASP A CA 1
ATOM 1407 C C . ASP A 1 181 ? -6.753 4.732 -4.924 1.00 98.44 181 ASP A C 1
ATOM 1409 O O . ASP A 1 181 ? -6.247 4.228 -5.930 1.00 98.44 181 ASP A O 1
ATOM 1413 N N . GLY A 1 182 ? -6.040 5.457 -4.057 1.00 98.56 182 GLY A N 1
ATOM 1414 C CA . GLY A 1 182 ? -4.597 5.660 -4.186 1.00 98.56 182 GLY A CA 1
ATOM 1415 C C . GLY A 1 182 ? -3.836 4.331 -4.183 1.00 98.56 182 GLY A C 1
ATOM 1416 O O . GLY A 1 182 ? -3.083 4.031 -5.115 1.00 98.56 182 GLY A O 1
ATOM 1417 N N . ARG A 1 183 ? -4.103 3.470 -3.189 1.00 98.38 183 ARG A N 1
ATOM 1418 C CA . ARG A 1 183 ? -3.508 2.120 -3.117 1.00 98.38 183 ARG A CA 1
ATOM 1419 C C . ARG A 1 183 ? -3.939 1.226 -4.276 1.00 98.38 183 ARG A C 1
ATOM 1421 O O . ARG A 1 183 ? -3.100 0.539 -4.857 1.00 98.38 183 ARG A O 1
ATOM 1428 N N . ALA A 1 184 ? -5.214 1.246 -4.652 1.00 98.31 184 ALA A N 1
ATOM 1429 C CA . ALA A 1 184 ? -5.734 0.485 -5.786 1.00 98.31 184 ALA A CA 1
ATOM 1430 C C . ALA A 1 184 ? -5.060 0.888 -7.109 1.00 98.31 184 ALA A C 1
ATOM 1432 O O . ALA A 1 184 ? -4.651 0.032 -7.896 1.00 98.31 184 ALA A O 1
ATOM 1433 N N . GLY A 1 185 ? -4.883 2.193 -7.331 1.00 98.56 185 GLY A N 1
ATOM 1434 C CA . GLY A 1 185 ? -4.190 2.748 -8.488 1.00 98.56 185 GLY A CA 1
ATOM 1435 C C . GLY A 1 185 ? -2.738 2.283 -8.596 1.00 98.56 185 GLY A C 1
ATOM 1436 O O . GLY A 1 185 ? -2.288 1.957 -9.696 1.00 98.56 185 GLY A O 1
ATOM 1437 N N . ALA A 1 186 ? -2.032 2.175 -7.470 1.00 98.69 186 ALA A N 1
ATOM 1438 C CA . ALA A 1 186 ? -0.669 1.655 -7.445 1.00 98.69 186 ALA A CA 1
ATOM 1439 C C . ALA A 1 186 ? -0.593 0.169 -7.848 1.00 98.69 186 ALA A C 1
ATOM 1441 O O . ALA A 1 186 ? 0.316 -0.224 -8.576 1.00 98.69 186 ALA A O 1
ATOM 1442 N N . PHE A 1 187 ? -1.565 -0.670 -7.468 1.00 98.62 187 PHE A N 1
ATOM 1443 C CA . PHE A 1 187 ? -1.591 -2.070 -7.927 1.00 98.62 187 PHE A CA 1
ATOM 1444 C C . PHE A 1 187 ? -1.984 -2.233 -9.393 1.00 98.62 187 PHE A C 1
ATOM 1446 O O . PHE A 1 187 ? -1.462 -3.126 -10.060 1.00 98.62 187 PHE A O 1
ATOM 1453 N N . ALA A 1 188 ? -2.856 -1.367 -9.908 1.00 98.56 188 ALA A N 1
ATOM 1454 C CA . ALA A 1 188 ? -3.116 -1.272 -11.342 1.00 98.56 188 ALA A CA 1
ATOM 1455 C C . ALA A 1 188 ? -1.828 -0.956 -12.127 1.00 98.56 188 ALA A C 1
ATOM 1457 O O . ALA A 1 188 ? -1.517 -1.635 -13.104 1.00 98.56 188 ALA A O 1
ATOM 1458 N N . ALA A 1 189 ? -1.034 0.011 -11.658 1.00 98.69 189 ALA A N 1
ATOM 1459 C CA . ALA A 1 189 ? 0.277 0.316 -12.233 1.00 98.69 189 ALA A CA 1
ATOM 1460 C C . ALA A 1 189 ? 1.262 -0.857 -12.122 1.00 98.69 189 ALA A C 1
ATOM 1462 O O . ALA A 1 189 ? 1.910 -1.218 -13.103 1.00 98.69 189 ALA A O 1
ATOM 1463 N N . LEU A 1 190 ? 1.306 -1.538 -10.972 1.00 98.50 190 LEU A N 1
ATOM 1464 C CA . LEU A 1 190 ? 2.134 -2.734 -10.802 1.00 98.50 190 LEU A CA 1
ATOM 1465 C C . LEU A 1 190 ? 1.764 -3.842 -11.805 1.00 98.50 190 LEU A C 1
ATOM 1467 O O . LEU A 1 190 ? 2.649 -4.551 -12.275 1.00 98.50 190 LEU A O 1
ATOM 1471 N N . ALA A 1 191 ? 0.483 -3.989 -12.167 1.00 98.31 191 ALA A N 1
ATOM 1472 C CA . ALA A 1 191 ? 0.052 -4.925 -13.207 1.00 98.31 191 ALA A CA 1
ATOM 1473 C C . ALA A 1 191 ? 0.624 -4.562 -14.587 1.00 98.31 191 ALA A C 1
ATOM 1475 O O . ALA A 1 191 ? 1.104 -5.445 -15.302 1.00 98.31 191 ALA A O 1
ATOM 1476 N N . ARG A 1 192 ? 0.647 -3.271 -14.942 1.00 98.25 192 ARG A N 1
ATOM 1477 C CA . ARG A 1 192 ? 1.267 -2.793 -16.188 1.00 98.25 192 ARG A CA 1
ATOM 1478 C C . ARG A 1 192 ? 2.780 -3.008 -16.192 1.00 98.25 192 ARG A C 1
ATOM 1480 O O . ARG A 1 192 ? 3.287 -3.610 -17.136 1.00 98.25 192 ARG A O 1
ATOM 1487 N N . LEU A 1 193 ? 3.480 -2.650 -15.110 1.00 97.69 193 LEU A N 1
ATOM 1488 C CA . LEU A 1 193 ? 4.919 -2.927 -14.938 1.00 97.69 193 LEU A CA 1
ATOM 1489 C C . LEU A 1 193 ? 5.230 -4.427 -14.980 1.00 97.69 193 LEU A C 1
ATOM 1491 O O . LEU A 1 193 ? 6.283 -4.852 -15.448 1.00 97.69 193 LEU A O 1
ATOM 1495 N N . ALA A 1 194 ? 4.290 -5.257 -14.530 1.00 96.69 194 ALA A N 1
ATOM 1496 C CA . ALA A 1 194 ? 4.389 -6.702 -14.626 1.00 96.69 194 ALA A CA 1
ATOM 1497 C C . ALA A 1 194 ? 4.182 -7.249 -16.047 1.00 96.69 194 ALA A C 1
ATOM 1499 O O . ALA A 1 194 ? 4.280 -8.467 -16.216 1.00 96.69 194 ALA A O 1
ATOM 1500 N N . GLY A 1 195 ? 3.915 -6.415 -17.051 1.00 96.88 195 GLY A N 1
ATOM 1501 C CA . GLY A 1 195 ? 3.578 -6.861 -18.403 1.00 96.88 195 GLY A CA 1
ATOM 1502 C C . GLY A 1 195 ? 2.211 -7.545 -18.481 1.00 96.88 195 GLY A C 1
ATOM 1503 O O . GLY A 1 195 ? 1.984 -8.352 -19.375 1.00 96.88 195 GLY A O 1
ATOM 1504 N N . GLU A 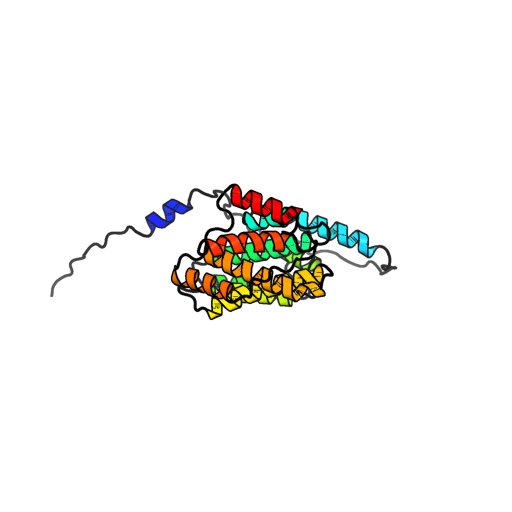1 196 ? 1.310 -7.249 -17.540 1.00 97.31 196 GLU A N 1
ATOM 1505 C CA . GLU A 1 196 ? -0.034 -7.828 -17.432 1.00 97.31 196 GLU A CA 1
ATOM 1506 C C . GLU A 1 196 ? -1.126 -6.732 -17.534 1.00 97.31 196 GLU A C 1
ATOM 1508 O O . GLU A 1 196 ? -1.975 -6.631 -16.646 1.00 97.31 196 GLU A O 1
ATOM 1513 N N . PRO A 1 197 ? -1.152 -5.884 -18.586 1.00 96.25 197 PRO A N 1
ATOM 1514 C CA . PRO A 1 197 ? -2.085 -4.750 -18.670 1.00 96.25 197 PRO A CA 1
ATOM 1515 C C . PRO A 1 197 ? -3.560 -5.180 -18.673 1.00 96.25 197 PRO A C 1
ATOM 1517 O O . PRO A 1 197 ? -4.416 -4.477 -18.149 1.00 96.25 197 PRO A O 1
ATOM 1520 N N . SER A 1 198 ? -3.868 -6.374 -19.189 1.00 96.31 198 SER A N 1
ATOM 1521 C CA . SER A 1 198 ? -5.227 -6.939 -19.149 1.00 96.31 198 SER A CA 1
ATOM 1522 C C . SER A 1 198 ? -5.722 -7.268 -17.732 1.00 96.31 198 SER A C 1
ATOM 1524 O O . SER A 1 198 ? -6.920 -7.437 -17.527 1.00 96.31 198 SER A O 1
ATOM 1526 N N . ALA A 1 199 ? -4.819 -7.354 -16.750 1.00 96.25 199 ALA A N 1
ATOM 1527 C CA . ALA A 1 199 ? -5.147 -7.618 -15.353 1.00 96.25 199 ALA A CA 1
ATOM 1528 C C . ALA A 1 199 ? -5.244 -6.342 -14.502 1.00 96.25 199 ALA A C 1
ATOM 1530 O O . ALA A 1 199 ? -5.419 -6.449 -13.289 1.00 96.25 199 ALA A O 1
ATOM 1531 N N . GLU A 1 200 ? -5.132 -5.155 -15.107 1.00 96.69 200 GLU A N 1
ATOM 1532 C CA . GLU A 1 200 ? -5.131 -3.869 -14.405 1.00 96.69 200 GLU A CA 1
ATOM 1533 C C . GLU A 1 200 ? -6.367 -3.672 -13.518 1.00 96.69 200 GLU A C 1
ATOM 1535 O O . GLU A 1 200 ? -6.234 -3.346 -12.341 1.00 96.69 200 GLU A O 1
ATOM 1540 N N . GLU A 1 201 ? -7.561 -3.882 -14.071 1.00 95.62 201 GLU A N 1
ATOM 1541 C CA . GLU A 1 201 ? -8.827 -3.694 -13.354 1.00 95.62 201 GLU A CA 1
ATOM 1542 C C . GLU A 1 201 ? -8.942 -4.669 -12.177 1.00 95.62 201 GLU A C 1
ATOM 1544 O O . GLU A 1 201 ? -9.166 -4.268 -11.039 1.00 95.62 201 GLU A O 1
ATOM 1549 N N . ILE A 1 202 ? -8.616 -5.942 -12.408 1.00 94.88 202 ILE A N 1
ATOM 1550 C CA . ILE A 1 202 ? -8.611 -6.968 -11.360 1.00 94.88 202 ILE A CA 1
ATOM 1551 C C . ILE A 1 202 ? -7.590 -6.643 -10.254 1.00 94.88 202 ILE A C 1
ATOM 1553 O O . ILE A 1 202 ? -7.830 -6.927 -9.076 1.00 94.88 202 ILE A O 1
ATOM 1557 N N . ALA A 1 203 ? -6.432 -6.084 -10.615 1.00 96.81 203 ALA A N 1
ATOM 1558 C CA . ALA A 1 203 ? -5.413 -5.655 -9.665 1.00 96.81 203 ALA A CA 1
ATOM 1559 C C . ALA A 1 203 ? -5.861 -4.424 -8.867 1.00 96.81 203 ALA A C 1
ATOM 1561 O O . ALA A 1 203 ? -5.628 -4.374 -7.659 1.00 96.81 203 ALA A O 1
ATOM 1562 N N . ARG A 1 204 ? -6.550 -3.475 -9.512 1.00 97.31 204 ARG A N 1
ATOM 1563 C CA . ARG A 1 204 ? -7.166 -2.315 -8.860 1.00 97.31 204 ARG A CA 1
ATOM 1564 C C . ARG A 1 204 ? -8.152 -2.765 -7.787 1.00 97.31 204 ARG A C 1
ATOM 1566 O O . ARG A 1 204 ? -7.976 -2.409 -6.624 1.00 97.31 204 ARG A O 1
ATOM 1573 N N . ASP A 1 205 ? -9.107 -3.618 -8.141 1.00 95.38 205 ASP A N 1
ATOM 1574 C CA . ASP A 1 205 ? -10.137 -4.105 -7.216 1.00 95.38 205 ASP A CA 1
ATOM 1575 C C . ASP A 1 205 ? -9.516 -4.872 -6.045 1.00 95.38 205 ASP A C 1
ATOM 1577 O O . ASP A 1 205 ? -9.821 -4.635 -4.873 1.00 95.38 205 ASP A O 1
ATOM 1581 N N . ALA A 1 206 ? -8.560 -5.758 -6.344 1.00 95.31 206 ALA A N 1
ATOM 1582 C CA . ALA A 1 206 ? -7.826 -6.499 -5.326 1.00 95.31 206 ALA A CA 1
ATOM 1583 C C . ALA A 1 206 ? -7.052 -5.579 -4.370 1.00 95.31 206 ALA A C 1
ATOM 1585 O O . ALA A 1 206 ? -7.053 -5.811 -3.157 1.00 95.31 206 ALA A O 1
ATOM 1586 N N . GLY A 1 207 ? -6.411 -4.542 -4.914 1.00 97.06 207 GLY A N 1
ATOM 1587 C CA . GLY A 1 207 ? -5.705 -3.517 -4.156 1.00 97.06 207 GLY A CA 1
ATOM 1588 C C . GLY A 1 207 ? -6.647 -2.712 -3.267 1.00 97.06 207 GLY A C 1
ATOM 1589 O O . GLY A 1 207 ? -6.335 -2.502 -2.097 1.00 97.06 207 GLY A O 1
ATOM 1590 N N . ARG A 1 208 ? -7.826 -2.343 -3.780 1.00 97.38 208 ARG A N 1
ATOM 1591 C CA . ARG A 1 208 ? -8.862 -1.608 -3.039 1.00 97.38 208 ARG A CA 1
ATOM 1592 C C . ARG A 1 208 ? -9.405 -2.424 -1.865 1.00 97.38 208 ARG A C 1
ATOM 1594 O O . ARG A 1 208 ? -9.473 -1.917 -0.748 1.00 97.38 208 ARG A O 1
ATOM 1601 N N . VAL A 1 209 ? -9.732 -3.701 -2.089 1.00 96.06 209 VAL A N 1
ATOM 1602 C CA . VAL A 1 209 ? -10.185 -4.620 -1.025 1.00 96.06 209 VAL A CA 1
ATOM 1603 C C . VAL A 1 209 ? -9.121 -4.766 0.060 1.00 96.06 209 VAL A C 1
ATOM 1605 O O . VAL A 1 209 ? -9.434 -4.699 1.249 1.00 96.06 209 VAL A O 1
ATOM 1608 N N . TRP A 1 210 ? -7.855 -4.940 -0.333 1.00 97.19 210 TRP A N 1
ATOM 1609 C CA . TRP A 1 210 ? -6.762 -4.997 0.632 1.00 97.19 210 TRP A CA 1
ATOM 1610 C C . TRP A 1 210 ? -6.609 -3.691 1.410 1.00 97.19 210 TRP A C 1
ATOM 1612 O O . TRP A 1 210 ? -6.512 -3.739 2.634 1.00 97.19 210 TRP A O 1
ATOM 1622 N N . ALA A 1 211 ? -6.641 -2.546 0.728 1.00 98.19 211 ALA A N 1
ATOM 1623 C CA . ALA A 1 211 ? -6.499 -1.239 1.350 1.00 98.19 211 ALA A CA 1
ATOM 1624 C C . ALA A 1 211 ? -7.545 -1.009 2.446 1.00 98.19 211 ALA A C 1
ATOM 1626 O O . ALA A 1 211 ? -7.185 -0.645 3.564 1.00 98.19 211 ALA A O 1
ATOM 1627 N N . LEU A 1 212 ? -8.816 -1.288 2.150 1.00 97.88 212 LEU A N 1
ATOM 1628 C CA . LEU A 1 212 ? -9.923 -1.103 3.088 1.00 97.88 212 LEU A CA 1
ATOM 1629 C C . LEU A 1 212 ? -9.854 -2.073 4.272 1.00 97.88 212 LEU A C 1
ATOM 1631 O O . LEU A 1 212 ? -10.046 -1.652 5.409 1.00 97.88 212 LEU A O 1
ATOM 1635 N N . ALA A 1 213 ? -9.521 -3.346 4.040 1.00 97.31 213 ALA A N 1
ATOM 1636 C CA . ALA A 1 213 ? -9.352 -4.315 5.124 1.00 97.31 213 ALA A CA 1
ATOM 1637 C C . ALA A 1 213 ? -8.169 -3.965 6.040 1.00 97.31 213 ALA A C 1
ATOM 1639 O O . ALA A 1 213 ? -8.261 -4.072 7.261 1.00 97.31 213 ALA A O 1
ATOM 1640 N N . ASP A 1 214 ? -7.049 -3.548 5.447 1.00 97.56 214 ASP A N 1
ATOM 1641 C CA . ASP A 1 214 ? -5.843 -3.145 6.168 1.00 97.56 214 ASP A CA 1
ATOM 1642 C C . ASP A 1 214 ? -6.073 -1.864 6.979 1.00 97.56 214 ASP A C 1
ATOM 1644 O O . ASP A 1 214 ? -5.580 -1.757 8.102 1.00 97.56 214 ASP A O 1
ATOM 1648 N N . LEU A 1 215 ? -6.872 -0.928 6.454 1.00 97.19 215 LEU A N 1
ATOM 1649 C CA . LEU A 1 215 ? -7.305 0.255 7.190 1.00 97.19 215 LEU A CA 1
ATOM 1650 C C . LEU A 1 215 ? -8.248 -0.111 8.336 1.00 97.19 215 LEU A C 1
ATOM 1652 O O . LEU A 1 215 ? -7.984 0.270 9.475 1.00 97.19 215 LEU A O 1
ATOM 1656 N N . ALA A 1 216 ? -9.290 -0.904 8.064 1.00 97.06 216 ALA A N 1
ATOM 1657 C CA . ALA A 1 216 ? -10.237 -1.375 9.072 1.00 97.06 216 ALA A CA 1
ATOM 1658 C C . ALA A 1 216 ? -9.522 -2.080 10.235 1.00 97.06 216 ALA A C 1
ATOM 1660 O O . ALA A 1 216 ? -9.898 -1.902 11.387 1.00 97.06 216 ALA A O 1
ATOM 1661 N N . ALA A 1 217 ? -8.446 -2.819 9.960 1.00 95.75 217 ALA A N 1
ATOM 1662 C CA . ALA A 1 217 ? -7.635 -3.479 10.978 1.00 95.75 217 ALA A CA 1
ATOM 1663 C C . ALA A 1 217 ? -6.794 -2.532 11.855 1.00 95.75 217 ALA A C 1
ATOM 1665 O O . ALA A 1 217 ? -6.341 -2.948 12.924 1.00 95.75 217 ALA A O 1
ATOM 1666 N N . ARG A 1 218 ? -6.536 -1.295 11.414 1.00 93.69 218 ARG A N 1
ATOM 1667 C CA . ARG A 1 218 ? -5.577 -0.370 12.047 1.00 93.69 218 ARG A CA 1
ATOM 1668 C C . ARG A 1 218 ? -6.208 0.872 12.658 1.00 93.69 218 ARG A C 1
ATOM 1670 O O . ARG A 1 218 ? -5.629 1.425 13.591 1.00 93.69 218 ARG A O 1
ATOM 1677 N N . VAL A 1 219 ? -7.365 1.306 12.165 1.00 94.19 219 VAL A N 1
ATOM 1678 C CA . VAL A 1 219 ? -8.095 2.426 12.772 1.00 94.19 219 VAL A CA 1
ATOM 1679 C C . VAL A 1 219 ? -8.531 2.073 14.194 1.00 94.19 219 VAL A C 1
ATOM 1681 O O . VAL A 1 219 ? -8.854 0.921 14.506 1.00 94.19 219 VAL A O 1
ATOM 1684 N N . SER A 1 220 ? -8.487 3.068 15.079 1.00 90.88 220 SER A N 1
ATOM 1685 C CA . SER A 1 220 ? -8.905 2.920 16.482 1.00 90.88 220 SER A CA 1
ATOM 1686 C C . SER A 1 220 ? -10.365 3.313 16.697 1.00 90.88 220 SER A C 1
ATOM 1688 O O . SER A 1 220 ? -10.982 2.820 17.635 1.00 90.88 220 SER A O 1
ATOM 1690 N N . ASP A 1 221 ? -10.909 4.172 15.834 1.00 94.94 221 ASP A N 1
ATOM 1691 C CA . ASP A 1 221 ? -12.307 4.585 15.869 1.00 94.94 221 ASP A CA 1
ATOM 1692 C C . ASP A 1 221 ? -13.212 3.527 15.213 1.00 94.94 221 ASP A C 1
ATOM 1694 O O . ASP A 1 221 ? -12.936 3.024 14.118 1.00 94.94 221 ASP A O 1
ATOM 1698 N N . ASP A 1 222 ? -14.299 3.160 15.892 1.00 95.31 222 ASP A N 1
ATOM 1699 C CA . ASP A 1 222 ? -15.196 2.102 15.422 1.00 95.31 222 ASP A CA 1
ATOM 1700 C C . ASP A 1 222 ? -16.099 2.550 14.264 1.00 95.31 222 ASP A C 1
ATOM 1702 O O . ASP A 1 222 ? -16.486 1.717 13.439 1.00 95.31 222 ASP A O 1
ATOM 1706 N N . GLN A 1 223 ? -16.413 3.844 14.151 1.00 95.94 223 GLN A N 1
ATOM 1707 C CA . GLN A 1 223 ? -17.192 4.370 13.030 1.00 95.94 223 GLN A CA 1
ATOM 1708 C C . GLN A 1 223 ? -16.362 4.345 11.741 1.00 95.94 223 GLN A C 1
ATOM 1710 O O . GLN A 1 223 ? -16.871 3.941 10.688 1.00 95.94 223 GLN A O 1
ATOM 1715 N N . GLU A 1 224 ? -15.082 4.714 11.811 1.00 96.62 224 GLU A N 1
ATOM 1716 C CA . GLU A 1 224 ? -14.137 4.558 10.700 1.00 96.62 224 GLU A CA 1
ATOM 1717 C C . GLU A 1 224 ? -13.988 3.086 10.303 1.00 96.62 224 GLU A C 1
ATOM 1719 O O . GLU A 1 224 ? -14.086 2.759 9.118 1.00 96.62 224 GLU A O 1
ATOM 1724 N N . ARG A 1 225 ? -13.837 2.181 11.284 1.00 97.25 225 ARG A N 1
ATOM 1725 C CA . ARG A 1 225 ? -13.736 0.730 11.046 1.00 97.25 225 ARG A CA 1
ATOM 1726 C C . ARG A 1 225 ? -14.947 0.201 10.282 1.00 97.25 225 ARG A C 1
ATOM 1728 O O . ARG A 1 225 ? -14.793 -0.448 9.250 1.00 97.25 225 ARG A O 1
ATOM 1735 N N . GLN A 1 226 ? -16.152 0.499 10.764 1.00 96.44 226 GLN A N 1
ATOM 1736 C CA . GLN A 1 226 ? -17.399 0.075 10.121 1.00 96.44 226 GLN A CA 1
ATOM 1737 C C . GLN A 1 226 ? -17.559 0.690 8.728 1.00 96.44 226 GLN A C 1
ATOM 1739 O O . GLN A 1 226 ? -18.056 0.038 7.811 1.00 96.44 226 GLN A O 1
ATOM 1744 N N . THR A 1 227 ? -17.125 1.936 8.542 1.00 96.69 227 THR A N 1
ATOM 1745 C CA . THR A 1 227 ? -17.158 2.598 7.233 1.00 96.69 227 THR A CA 1
ATOM 1746 C C . THR A 1 227 ? -16.206 1.924 6.249 1.00 96.69 227 THR A C 1
ATOM 1748 O O . THR A 1 227 ? -16.639 1.588 5.150 1.00 96.69 227 THR A O 1
ATOM 1751 N N . ALA A 1 228 ? -14.971 1.616 6.652 1.00 96.81 228 ALA A N 1
ATOM 1752 C CA . ALA A 1 228 ? -14.024 0.866 5.827 1.00 96.81 228 ALA A CA 1
ATOM 1753 C C . ALA A 1 228 ? -14.560 -0.527 5.439 1.00 96.81 228 ALA A C 1
ATOM 1755 O O . ALA A 1 228 ? -14.455 -0.918 4.276 1.00 96.81 228 ALA A O 1
ATOM 1756 N N . CYS A 1 229 ? -15.192 -1.249 6.374 1.00 95.81 229 CYS A N 1
ATOM 1757 C CA . CYS A 1 229 ? -15.830 -2.539 6.086 1.00 95.81 229 CYS A CA 1
ATOM 1758 C C . CYS A 1 229 ? -16.968 -2.409 5.058 1.00 95.81 229 CYS A C 1
ATOM 1760 O O . CYS A 1 229 ? -16.960 -3.125 4.059 1.00 95.81 229 CYS A O 1
ATOM 1762 N N . ARG A 1 230 ? -17.892 -1.452 5.234 1.00 95.25 230 ARG A N 1
ATOM 1763 C CA . ARG A 1 230 ? -19.000 -1.218 4.283 1.00 95.25 230 ARG A CA 1
ATOM 1764 C C . ARG A 1 230 ? -18.511 -0.849 2.884 1.00 95.25 230 ARG A C 1
ATOM 1766 O O . ARG A 1 230 ? -19.040 -1.344 1.893 1.00 95.25 230 ARG A O 1
ATOM 1773 N N . LEU A 1 231 ? -17.480 -0.007 2.793 1.00 95.00 231 LEU A N 1
ATOM 1774 C CA . LEU A 1 231 ? -16.870 0.360 1.511 1.00 95.00 231 LEU A CA 1
ATOM 1775 C C . LEU A 1 231 ? -16.254 -0.850 0.793 1.00 95.00 231 LEU A C 1
ATOM 1777 O O . LEU A 1 231 ? -16.187 -0.865 -0.436 1.00 95.00 231 LEU A O 1
ATOM 1781 N N . ALA A 1 232 ? -15.805 -1.864 1.537 1.00 91.75 232 ALA A N 1
ATOM 1782 C CA . ALA A 1 232 ? -15.262 -3.088 0.960 1.00 91.75 232 ALA A CA 1
ATOM 1783 C C . ALA A 1 232 ? -16.364 -4.059 0.502 1.00 91.75 232 ALA A C 1
ATOM 1785 O O . ALA A 1 232 ? -16.192 -4.730 -0.513 1.00 91.75 232 ALA A O 1
ATOM 1786 N N . GLU A 1 233 ? -17.495 -4.112 1.214 1.00 84.25 233 GLU A N 1
ATOM 1787 C CA . GLU A 1 233 ? -18.664 -4.942 0.875 1.00 84.25 233 GLU A CA 1
ATOM 1788 C C . GLU A 1 233 ? -19.347 -4.515 -0.430 1.00 84.25 233 GLU A C 1
ATOM 1790 O O . GLU A 1 233 ? -19.878 -5.363 -1.147 1.00 84.25 233 GLU A O 1
ATOM 1795 N N . GLY A 1 234 ? -19.302 -3.220 -0.761 1.00 69.00 234 GLY A N 1
ATOM 1796 C CA . GLY A 1 234 ? -19.874 -2.666 -1.993 1.00 69.00 234 GLY A CA 1
ATOM 1797 C C . GLY A 1 234 ? -19.202 -3.138 -3.289 1.00 69.00 234 GLY A C 1
ATOM 1798 O O . GLY A 1 234 ? -19.674 -2.798 -4.371 1.00 69.00 234 GLY A O 1
ATOM 1799 N N . GLN A 1 235 ? -18.119 -3.916 -3.206 1.00 67.38 235 GLN A N 1
ATOM 1800 C CA . GLN A 1 235 ? -17.470 -4.505 -4.372 1.00 67.38 235 GLN A CA 1
ATOM 1801 C C . GLN A 1 235 ? -18.032 -5.902 -4.653 1.00 67.38 235 GLN A C 1
ATOM 1803 O O . GLN A 1 235 ? -18.087 -6.766 -3.771 1.00 67.38 235 GLN A O 1
ATOM 1808 N N . GLU A 1 236 ? -18.468 -6.142 -5.895 1.00 56.97 236 GLU A N 1
ATOM 1809 C CA . GLU A 1 236 ? -18.959 -7.458 -6.301 1.00 56.97 236 GLU A CA 1
ATOM 1810 C C . GLU A 1 236 ? -17.896 -8.525 -6.009 1.00 56.97 236 GLU A C 1
ATOM 1812 O O . GLU A 1 236 ? -16.755 -8.443 -6.458 1.00 56.97 236 GLU A O 1
ATOM 1817 N N . HIS A 1 237 ? -18.284 -9.565 -5.268 1.00 57.84 237 HIS A N 1
ATOM 1818 C CA . HIS A 1 237 ? -17.400 -10.608 -4.734 1.00 57.84 237 HIS A CA 1
ATOM 1819 C C . HIS A 1 237 ? -16.887 -11.588 -5.801 1.00 57.84 237 HIS A C 1
ATOM 1821 O O . HIS A 1 237 ? -16.609 -12.761 -5.525 1.00 57.84 237 HIS A O 1
ATOM 1827 N N . ARG A 1 238 ? -16.760 -11.149 -7.054 1.00 64.38 238 ARG A N 1
ATOM 1828 C CA . ARG A 1 238 ? -16.022 -11.925 -8.039 1.00 64.38 238 ARG A CA 1
ATOM 1829 C C . ARG A 1 238 ? -14.565 -11.874 -7.599 1.00 64.38 238 ARG A C 1
ATOM 1831 O O . ARG A 1 238 ? -13.967 -10.813 -7.494 1.00 64.38 238 ARG A O 1
ATOM 1838 N N . PHE A 1 239 ? -13.993 -13.045 -7.334 1.00 71.88 239 PHE A N 1
ATOM 1839 C CA . PHE A 1 239 ? -12.561 -13.219 -7.096 1.00 71.88 239 PHE A CA 1
ATOM 1840 C C . PHE A 1 239 ? -11.900 -13.715 -8.384 1.00 71.88 239 PHE A C 1
ATOM 1842 O O . PHE A 1 239 ? -11.489 -14.881 -8.452 1.00 71.88 239 PHE A O 1
ATOM 1849 N N . PRO A 1 240 ? -11.808 -12.883 -9.442 1.00 84.62 240 PRO A N 1
ATOM 1850 C CA . PRO A 1 240 ? -11.112 -13.288 -10.643 1.00 84.62 240 PRO A CA 1
ATOM 1851 C C . PRO A 1 240 ? -9.655 -13.581 -10.291 1.00 84.62 240 PRO A C 1
ATOM 1853 O O . PRO A 1 240 ? -9.058 -12.991 -9.376 1.00 84.62 240 PRO A O 1
ATOM 1856 N N . ARG A 1 241 ? -9.095 -14.569 -10.983 1.00 88.12 241 ARG A N 1
ATOM 1857 C CA . ARG A 1 241 ? -7.731 -15.021 -10.724 1.00 88.12 241 ARG A CA 1
ATOM 1858 C C . ARG A 1 241 ? -6.754 -13.947 -11.180 1.00 88.12 241 ARG A C 1
ATOM 1860 O O . ARG A 1 241 ? -6.791 -13.529 -12.330 1.00 88.12 241 ARG A O 1
ATOM 1867 N N . LEU A 1 242 ? -5.867 -13.549 -10.274 1.00 92.38 242 LEU A N 1
ATOM 1868 C CA . LEU A 1 242 ? -4.736 -12.691 -10.604 1.00 92.38 242 LEU A CA 1
ATOM 1869 C C . LEU A 1 242 ? -3.666 -13.508 -11.352 1.00 92.38 242 LEU A C 1
ATOM 1871 O O . LEU A 1 242 ? -3.448 -14.679 -11.006 1.00 92.38 242 LEU A O 1
ATOM 1875 N N . PRO A 1 243 ? -2.972 -12.917 -12.342 1.00 94.69 243 PRO A N 1
ATOM 1876 C CA . PRO A 1 243 ? -1.806 -13.527 -12.968 1.00 94.69 243 PRO A CA 1
ATOM 1877 C C . PRO A 1 243 ? -0.722 -13.889 -11.950 1.00 94.69 243 PRO A C 1
ATOM 1879 O O . PRO A 1 243 ? -0.629 -13.313 -10.864 1.00 94.69 243 PRO A O 1
ATOM 1882 N N . ARG A 1 244 ? 0.168 -14.816 -12.327 1.00 93.56 244 ARG A N 1
ATOM 1883 C CA . ARG A 1 244 ? 1.281 -15.259 -11.466 1.00 93.56 244 ARG A CA 1
ATOM 1884 C C . ARG A 1 244 ? 2.173 -14.108 -11.000 1.00 93.56 244 ARG A C 1
ATOM 1886 O O . ARG A 1 244 ? 2.692 -14.172 -9.889 1.00 93.56 244 ARG A O 1
ATOM 1893 N N . ALA A 1 245 ? 2.324 -13.079 -11.830 1.00 95.56 245 ALA A N 1
ATOM 1894 C CA . ALA A 1 245 ? 3.088 -11.877 -11.516 1.00 95.56 245 ALA A CA 1
ATOM 1895 C C . ALA A 1 245 ? 2.567 -11.144 -10.270 1.00 95.56 245 ALA A C 1
ATOM 1897 O O . ALA A 1 245 ? 3.346 -10.616 -9.488 1.00 95.56 245 ALA A O 1
ATOM 1898 N N . LEU A 1 246 ? 1.252 -11.188 -10.045 1.00 96.31 246 LEU A N 1
ATOM 1899 C CA . LEU A 1 246 ? 0.554 -10.471 -8.979 1.00 96.31 246 LEU A CA 1
ATOM 1900 C C . LEU A 1 246 ? 0.169 -11.392 -7.811 1.00 96.31 246 LEU A C 1
ATOM 1902 O O . LEU A 1 246 ? -0.750 -11.104 -7.045 1.00 96.31 246 LEU A O 1
ATOM 1906 N N . ARG A 1 247 ? 0.880 -12.513 -7.637 1.00 95.44 247 ARG A N 1
ATOM 1907 C CA . ARG A 1 247 ? 0.701 -13.416 -6.487 1.00 95.44 247 ARG A CA 1
ATOM 1908 C C . ARG A 1 247 ? 0.807 -12.729 -5.120 1.00 95.44 247 ARG A C 1
ATOM 1910 O O . ARG A 1 247 ? -0.018 -13.064 -4.270 1.00 95.44 247 ARG A O 1
ATOM 1917 N N . PRO A 1 248 ? 1.729 -11.774 -4.886 1.00 97.12 248 PRO A N 1
ATOM 1918 C CA . PRO A 1 248 ? 1.746 -11.017 -3.635 1.00 97.12 248 PRO A CA 1
ATOM 1919 C C . PRO A 1 248 ? 0.395 -10.355 -3.343 1.00 97.12 248 PRO A C 1
ATOM 1921 O O . PRO A 1 248 ? -0.146 -10.495 -2.249 1.00 97.12 248 PRO A O 1
ATOM 1924 N N . LEU A 1 249 ? -0.212 -9.728 -4.352 1.00 97.00 249 LEU A N 1
ATOM 1925 C CA . LEU A 1 249 ? -1.530 -9.113 -4.227 1.00 97.00 249 LEU A CA 1
ATOM 1926 C C . LEU A 1 249 ? -2.639 -10.151 -4.005 1.00 97.00 249 LEU A C 1
ATOM 1928 O O . LEU A 1 249 ? -3.553 -9.911 -3.222 1.00 97.00 249 LEU A O 1
ATOM 1932 N N . ALA A 1 250 ? -2.549 -11.333 -4.623 1.00 95.19 250 ALA A N 1
ATOM 1933 C CA . ALA A 1 250 ? -3.500 -12.418 -4.374 1.00 95.19 250 ALA A CA 1
ATOM 1934 C C . ALA A 1 250 ? -3.476 -12.893 -2.909 1.00 95.19 250 ALA A C 1
ATOM 1936 O O . ALA A 1 250 ? -4.536 -13.118 -2.321 1.00 95.19 250 ALA A O 1
ATOM 1937 N N . VAL A 1 251 ? -2.282 -12.999 -2.311 1.00 95.56 251 VAL A N 1
ATOM 1938 C CA . VAL A 1 251 ? -2.109 -13.314 -0.883 1.00 95.56 251 VAL A CA 1
ATOM 1939 C C . VAL A 1 251 ? -2.746 -12.229 -0.016 1.00 95.56 251 VAL A C 1
ATOM 1941 O O . VAL A 1 251 ? -3.555 -12.545 0.856 1.00 95.56 251 VAL A O 1
ATOM 1944 N N . LEU A 1 252 ? -2.437 -10.957 -0.284 1.00 97.00 252 LEU A N 1
ATOM 1945 C CA . LEU A 1 252 ? -2.983 -9.825 0.469 1.00 97.00 252 LEU A CA 1
ATOM 1946 C C . LEU A 1 252 ? -4.509 -9.739 0.365 1.00 97.00 252 LEU A C 1
ATOM 1948 O O . LEU A 1 252 ? -5.172 -9.619 1.391 1.00 97.00 252 LEU A O 1
ATOM 1952 N N . ARG A 1 253 ? -5.080 -9.889 -0.838 1.00 95.00 253 ARG A N 1
ATOM 1953 C CA . ARG A 1 253 ? -6.535 -9.903 -1.056 1.00 95.00 253 ARG A CA 1
ATOM 1954 C C . ARG A 1 253 ? -7.217 -11.038 -0.291 1.00 95.00 253 ARG A C 1
ATOM 1956 O O . ARG A 1 253 ? -8.276 -10.829 0.291 1.00 95.00 253 ARG A O 1
ATOM 1963 N N . GLY A 1 254 ? -6.636 -12.237 -0.276 1.00 92.56 254 GLY A N 1
ATOM 1964 C CA . GLY A 1 254 ? -7.227 -13.364 0.448 1.00 92.56 254 GLY A CA 1
ATOM 1965 C C . GLY A 1 254 ? -7.186 -13.191 1.971 1.00 92.56 254 GLY A C 1
ATOM 1966 O O . GLY A 1 254 ? -8.151 -13.539 2.652 1.00 92.56 254 GLY A O 1
ATOM 1967 N N . LEU A 1 255 ? -6.113 -12.601 2.511 1.00 94.69 255 LEU A N 1
ATOM 1968 C CA . LEU A 1 255 ? -6.046 -12.209 3.925 1.00 94.69 255 LEU A CA 1
ATOM 1969 C C . LEU A 1 255 ? -7.044 -11.090 4.249 1.00 94.69 255 LEU A C 1
ATOM 1971 O O . LEU A 1 255 ? -7.756 -11.174 5.246 1.00 94.69 255 LEU A O 1
ATOM 1975 N N . ALA A 1 256 ? -7.139 -10.085 3.379 1.00 95.00 256 ALA A N 1
ATOM 1976 C CA . ALA A 1 256 ? -8.078 -8.976 3.497 1.00 95.00 256 ALA A CA 1
ATOM 1977 C C . ALA A 1 256 ? -9.532 -9.454 3.545 1.00 95.00 256 ALA A C 1
ATOM 1979 O O . ALA A 1 256 ? -10.279 -9.063 4.434 1.00 95.00 256 ALA A O 1
ATOM 1980 N N . HIS A 1 257 ? -9.921 -10.363 2.650 1.00 92.06 257 HIS A N 1
ATOM 1981 C CA . HIS A 1 257 ? -11.275 -10.905 2.645 1.00 92.06 257 HIS A CA 1
ATOM 1982 C C . HIS A 1 257 ? -11.615 -11.620 3.961 1.00 92.06 257 HIS A C 1
ATOM 1984 O O . HIS A 1 257 ? -12.682 -11.406 4.529 1.00 92.06 257 HIS A O 1
ATOM 1990 N N . ARG A 1 258 ? -10.683 -12.416 4.502 1.00 91.38 258 ARG A N 1
ATOM 1991 C CA . ARG A 1 258 ? -10.864 -13.068 5.809 1.00 91.38 258 ARG A CA 1
ATOM 1992 C C . ARG A 1 258 ? -10.996 -12.054 6.946 1.00 91.38 258 ARG A C 1
ATOM 1994 O O . ARG A 1 258 ? -11.843 -12.239 7.810 1.00 91.38 258 ARG A O 1
ATOM 2001 N N . ALA A 1 259 ? -10.178 -11.004 6.940 1.00 94.00 259 ALA A N 1
ATOM 2002 C CA . ALA A 1 259 ? -10.246 -9.925 7.923 1.00 94.00 259 ALA A CA 1
ATOM 2003 C C . ALA A 1 259 ? -11.599 -9.197 7.887 1.00 94.00 259 ALA A C 1
ATOM 2005 O O . ALA A 1 259 ? -12.189 -8.950 8.938 1.00 94.00 259 ALA A O 1
ATOM 2006 N N . LEU A 1 260 ? -12.118 -8.914 6.688 1.00 92.94 260 LEU A N 1
ATOM 2007 C CA . LEU A 1 260 ? -13.418 -8.266 6.489 1.00 92.94 260 LEU A CA 1
ATOM 2008 C C . LEU A 1 260 ? -14.582 -9.136 6.979 1.00 92.94 260 LEU A C 1
ATOM 2010 O O . LEU A 1 260 ? -15.444 -8.634 7.692 1.00 92.94 260 LEU A O 1
ATOM 2014 N N . LEU A 1 261 ? -14.560 -10.450 6.714 1.00 91.00 261 LEU A N 1
ATOM 2015 C CA . LEU A 1 261 ? -15.553 -11.396 7.257 1.00 91.00 261 LEU A CA 1
ATOM 2016 C C . LEU A 1 261 ? -15.563 -11.452 8.795 1.00 91.00 261 LEU A C 1
ATOM 2018 O O . LEU A 1 261 ? -16.542 -11.890 9.393 1.00 91.00 261 LEU A O 1
ATOM 2022 N N . LEU A 1 262 ? -14.473 -11.024 9.433 1.00 91.81 262 LEU A N 1
ATOM 2023 C CA . LEU A 1 262 ? -14.327 -10.920 10.885 1.00 91.81 262 LEU A CA 1
ATOM 2024 C C . LEU A 1 262 ? -14.492 -9.474 11.386 1.00 91.81 262 LEU A C 1
ATOM 2026 O O . LEU A 1 262 ? -14.019 -9.147 12.472 1.00 91.81 262 LEU A O 1
ATOM 2030 N N . GLY A 1 263 ? -15.135 -8.602 10.602 1.00 91.56 263 GLY A N 1
ATOM 2031 C CA . GLY A 1 263 ? -15.449 -7.227 10.998 1.00 91.56 263 GLY A CA 1
ATOM 2032 C C . GLY A 1 263 ? -14.247 -6.278 11.009 1.00 91.56 263 GLY A C 1
ATOM 2033 O O . GLY A 1 263 ? -14.227 -5.332 11.794 1.00 91.56 263 GLY A O 1
ATOM 2034 N N . GLY A 1 264 ? -13.234 -6.525 10.172 1.00 91.25 264 GLY A N 1
ATOM 2035 C CA . GLY A 1 264 ? -12.011 -5.716 10.135 1.00 91.25 264 GLY A CA 1
ATOM 2036 C C . GLY A 1 264 ? -10.978 -6.149 11.176 1.00 91.25 264 GLY A C 1
ATOM 2037 O O . GLY A 1 264 ? -10.274 -5.316 11.742 1.00 91.25 264 GLY A O 1
ATOM 2038 N N . ALA A 1 265 ? -10.895 -7.451 11.459 1.00 93.38 265 ALA A N 1
ATOM 2039 C CA . ALA A 1 265 ? -9.858 -8.012 12.322 1.00 93.38 265 ALA A CA 1
ATOM 2040 C C . ALA A 1 265 ? -8.452 -7.851 11.698 1.00 93.38 265 ALA A C 1
ATOM 2042 O O . ALA A 1 265 ? -8.330 -7.668 10.485 1.00 93.38 265 ALA A O 1
ATOM 2043 N N . PRO A 1 266 ? -7.359 -7.971 12.477 1.00 94.50 266 PRO A N 1
ATOM 2044 C CA . PRO A 1 266 ? -6.012 -7.957 11.912 1.00 94.50 266 PRO A CA 1
ATOM 2045 C C . PRO A 1 266 ? -5.832 -9.010 10.808 1.00 94.50 266 PRO A C 1
ATOM 2047 O O . PRO A 1 266 ? -6.244 -10.158 10.964 1.00 94.50 266 PRO A O 1
ATOM 2050 N N . LEU A 1 267 ? -5.157 -8.643 9.712 1.00 93.75 267 LEU A N 1
ATOM 2051 C CA . LEU A 1 267 ? -4.984 -9.512 8.532 1.00 93.75 267 LEU A CA 1
ATOM 2052 C C . LEU A 1 267 ? -4.298 -10.849 8.846 1.00 93.75 267 LEU A C 1
ATOM 2054 O O . LEU A 1 267 ? -4.522 -11.841 8.157 1.00 93.75 267 LEU A O 1
ATOM 2058 N N . VAL A 1 268 ? -3.427 -10.871 9.855 1.00 93.56 268 VAL A N 1
ATOM 2059 C CA . VAL A 1 268 ? -2.750 -12.080 10.326 1.00 93.56 268 VAL A CA 1
ATOM 2060 C C . VAL A 1 268 ? -2.787 -12.075 11.847 1.00 93.56 268 VAL A C 1
ATOM 2062 O O . VAL A 1 268 ? -2.104 -11.272 12.480 1.00 93.56 268 VAL A O 1
ATOM 2065 N N . THR A 1 269 ? -3.564 -12.985 12.433 1.00 86.75 269 THR A N 1
ATOM 2066 C CA . THR A 1 269 ? -3.668 -13.141 13.896 1.00 86.75 269 THR A CA 1
ATOM 2067 C C . THR A 1 269 ? -3.015 -14.426 14.391 1.00 86.75 269 THR A C 1
ATOM 2069 O O . THR A 1 269 ? -2.475 -14.470 15.495 1.00 86.75 269 THR A O 1
ATOM 2072 N N . GLY A 1 270 ? -3.015 -15.481 13.571 1.00 88.06 270 GLY A N 1
ATOM 2073 C CA . GLY A 1 270 ? -2.498 -16.778 13.989 1.00 88.06 270 GLY A CA 1
ATOM 2074 C C . GLY A 1 270 ? -2.161 -17.734 12.850 1.00 88.06 270 GLY A C 1
ATOM 2075 O O . GLY A 1 270 ? -2.147 -17.390 11.669 1.00 88.06 270 GLY A O 1
ATOM 2076 N N . ARG A 1 271 ? -1.893 -18.992 13.224 1.00 87.56 271 ARG A N 1
ATOM 2077 C CA . ARG A 1 271 ? -1.395 -20.039 12.311 1.00 87.56 271 ARG A CA 1
ATOM 2078 C C . ARG A 1 271 ? -2.322 -20.300 11.120 1.00 87.56 271 ARG A C 1
ATOM 2080 O O . ARG A 1 271 ? -1.835 -20.589 10.034 1.00 87.56 271 ARG A O 1
ATOM 2087 N N . ARG A 1 272 ? -3.643 -20.186 11.302 1.00 87.94 272 ARG A N 1
ATOM 2088 C CA . ARG A 1 272 ? -4.626 -20.394 10.222 1.00 87.94 272 ARG A CA 1
ATOM 2089 C C . ARG A 1 272 ? -4.486 -19.360 9.104 1.00 87.94 272 ARG A C 1
ATOM 2091 O O . ARG A 1 272 ? -4.615 -19.728 7.942 1.00 87.94 272 ARG A O 1
ATOM 2098 N N . ASP A 1 273 ? -4.178 -18.111 9.440 1.00 86.56 273 ASP A N 1
ATOM 2099 C CA . ASP A 1 273 ? -4.003 -17.042 8.450 1.00 86.56 273 ASP A CA 1
ATOM 2100 C C . ASP A 1 273 ? -2.671 -17.191 7.716 1.00 86.56 273 ASP A C 1
ATOM 2102 O O . ASP A 1 273 ? -2.612 -17.011 6.505 1.00 86.56 273 ASP A O 1
ATOM 2106 N N . ILE A 1 274 ? -1.625 -17.639 8.418 1.00 87.19 274 ILE A N 1
ATOM 2107 C CA . ILE A 1 274 ? -0.350 -18.010 7.790 1.00 87.19 274 ILE A CA 1
ATOM 2108 C C . ILE A 1 274 ? -0.568 -19.155 6.792 1.00 87.19 274 ILE A C 1
ATOM 2110 O O . ILE A 1 274 ? -0.143 -19.053 5.648 1.00 87.19 274 ILE A O 1
ATOM 2114 N N . LEU A 1 275 ? -1.276 -20.221 7.179 1.00 87.12 275 LEU A N 1
ATOM 2115 C CA . LEU A 1 275 ? -1.595 -21.331 6.270 1.00 87.12 275 LEU A CA 1
ATOM 2116 C C . LEU A 1 275 ? -2.438 -20.876 5.071 1.00 87.12 275 LEU A C 1
ATOM 2118 O O . LEU A 1 275 ? -2.210 -21.342 3.955 1.00 87.12 275 LEU A O 1
ATOM 2122 N N . ALA A 1 276 ? -3.382 -19.954 5.281 1.00 82.81 276 ALA A N 1
ATOM 2123 C CA . ALA A 1 276 ? -4.150 -19.356 4.196 1.00 82.81 276 ALA A CA 1
ATOM 2124 C C . ALA A 1 276 ? -3.241 -18.571 3.238 1.00 82.81 276 ALA A C 1
ATOM 2126 O O . ALA A 1 276 ? -3.303 -18.802 2.033 1.00 82.81 276 ALA A O 1
ATOM 2127 N N . ALA A 1 277 ? -2.345 -17.724 3.758 1.00 82.38 277 ALA A N 1
ATOM 2128 C CA . ALA A 1 277 ? -1.359 -17.001 2.957 1.00 82.38 277 ALA A CA 1
ATOM 2129 C C . ALA A 1 277 ? -0.470 -17.957 2.146 1.00 82.38 277 ALA A C 1
ATOM 2131 O O . ALA A 1 277 ? -0.261 -17.734 0.954 1.00 82.38 277 ALA A O 1
ATOM 2132 N N . LEU A 1 278 ? -0.011 -19.056 2.759 1.00 85.50 278 LEU A N 1
ATOM 2133 C CA . LEU A 1 278 ? 0.801 -20.065 2.078 1.00 85.50 278 LEU A CA 1
ATOM 2134 C C . LEU A 1 278 ? 0.034 -20.734 0.927 1.00 85.50 278 LEU A C 1
ATOM 2136 O O . LEU A 1 278 ? 0.545 -20.850 -0.189 1.00 85.50 278 LEU A O 1
ATOM 2140 N N . ARG A 1 279 ? -1.211 -21.156 1.182 1.00 88.19 279 ARG A N 1
ATOM 2141 C CA . ARG A 1 279 ? -2.087 -21.778 0.178 1.00 88.19 279 ARG A CA 1
ATOM 2142 C C . ARG A 1 279 ? -2.347 -20.830 -0.995 1.00 88.19 279 ARG A C 1
ATOM 2144 O O . ARG A 1 279 ? -2.167 -21.232 -2.146 1.00 88.19 279 ARG A O 1
ATOM 2151 N N . LEU A 1 280 ? -2.697 -19.579 -0.697 1.00 84.19 280 LEU A N 1
ATOM 2152 C CA . LEU A 1 280 ? -2.943 -18.532 -1.688 1.00 84.19 280 LEU A CA 1
ATOM 2153 C C . LEU A 1 280 ? -1.695 -18.254 -2.529 1.00 84.19 280 LEU A C 1
ATOM 2155 O O . LEU A 1 280 ? -1.789 -18.159 -3.749 1.00 84.19 280 LEU A O 1
ATOM 2159 N N . GLY A 1 281 ? -0.519 -18.186 -1.906 1.00 73.44 281 GLY A N 1
ATOM 2160 C CA . GLY A 1 281 ? 0.737 -17.928 -2.606 1.00 73.44 281 GLY A CA 1
ATOM 2161 C C . GLY A 1 281 ? 1.163 -19.064 -3.541 1.00 73.44 281 GLY A C 1
ATOM 2162 O O . GLY A 1 281 ? 1.633 -18.820 -4.655 1.00 73.44 281 GLY A O 1
ATOM 2163 N N . MET A 1 282 ? 0.950 -20.319 -3.131 1.00 78.56 282 MET A N 1
ATOM 2164 C CA . MET A 1 282 ? 1.299 -21.491 -3.943 1.00 78.56 282 MET A CA 1
ATOM 2165 C C . MET A 1 282 ? 0.299 -21.741 -5.082 1.00 78.56 282 MET A C 1
ATOM 2167 O O . MET A 1 282 ? 0.702 -21.987 -6.223 1.00 78.56 282 MET A O 1
ATOM 2171 N N . ILE A 1 283 ? -1.003 -21.669 -4.786 1.00 77.50 283 ILE A N 1
ATOM 2172 C CA . ILE A 1 283 ? -2.082 -22.130 -5.678 1.00 77.50 283 ILE A CA 1
ATOM 2173 C C . ILE A 1 283 ? -2.752 -20.964 -6.424 1.00 77.50 283 ILE A C 1
ATOM 2175 O O . ILE A 1 283 ? -3.329 -21.164 -7.496 1.00 77.50 283 ILE A O 1
ATOM 2179 N N . GLY A 1 284 ? -2.659 -19.739 -5.898 1.00 65.25 284 GLY A N 1
ATOM 2180 C CA . GLY A 1 284 ? -3.390 -18.571 -6.399 1.00 65.25 284 GLY A CA 1
ATOM 2181 C C . GLY A 1 284 ? -4.890 -18.609 -6.086 1.00 65.25 284 GLY A C 1
ATOM 2182 O O . GLY A 1 284 ? -5.660 -17.962 -6.796 1.00 65.25 284 GLY A O 1
ATOM 2183 N N . ARG A 1 285 ? -5.313 -19.423 -5.103 1.00 59.88 285 ARG A N 1
ATOM 2184 C CA . ARG A 1 285 ? -6.713 -19.663 -4.709 1.00 59.88 285 ARG A CA 1
ATOM 2185 C C . ARG A 1 285 ? -6.852 -19.920 -3.216 1.00 59.88 285 ARG A C 1
ATOM 2187 O O . ARG A 1 285 ? -5.981 -20.634 -2.665 1.00 59.88 285 ARG A O 1
#